Protein 4P2J (pdb70)

GO terms:
  GO:0030659 cytoplasmic vesicle membrane (C, EXP)
  GO:0031901 early endosome membrane (C, IDA)
  GO:0032266 phosphatidylinositol-3-phosphate binding (F, IDA)
  GO:0002062 chondrocyte differentiation (P, IMP)
  GO:1990502 dense core granule maturation (P, IMP)
  GO:0030073 insulin secretion (P, IMP)

InterPro domains:
  IPR001683 Phox homology [PF00787] (577-662)
  IPR001683 Phox homology [PS50195] (538-668)
  IPR001683 Phox homology [SM00312] (533-664)
  IPR003114 Phox-associated domain [PF02194] (97-267)
  IPR003114 Phox-associated domain [PS51207] (95-273)
  IPR003114 Phox-associated domain [SM00313] (95-273)
  IPR013937 Sorting nexin, C-terminal [PF08628] (843-950)
  IPR036871 PX domain superfamily [G3DSA:3.30.1520.10] (528-664)
  IPR036871 PX domain superfamily [SSF64268] (529-665)
  IPR037909 SNX19, PX domain [cd06893] (537-664)

Organism: Mus musculus (NCBI:txid10090)

Sequence (229 aa):
PVVIQNLRITGTITAREHSGTGFHPYTLYTVKYETVLNQQLAYHTVNRRYREFLNLQTRLEEKPDLRKFIKNVKGPKKMDSDRVEARKSLLESFLKQLCAIPEIGNSEEVQEFLALNPVVIQNLRITGTITAREHSGTGFHPYTLYTVKYETVLNQQLAYHTVNRRYREFLNLQTRLEEKPDLRKFIKNVKGPDRVEARKSLLESFLKQLCAIPEIGNSEEVQEFLALN

Structure (mmCIF, N/CA/C/O backbone):
data_4P2J
#
_entry.id   4P2J
#
_cell.length_a   64.172
_cell.length_b   32.987
_cell.length_c   82.509
_cell.angle_alpha   90.00
_cell.angle_beta   107.25
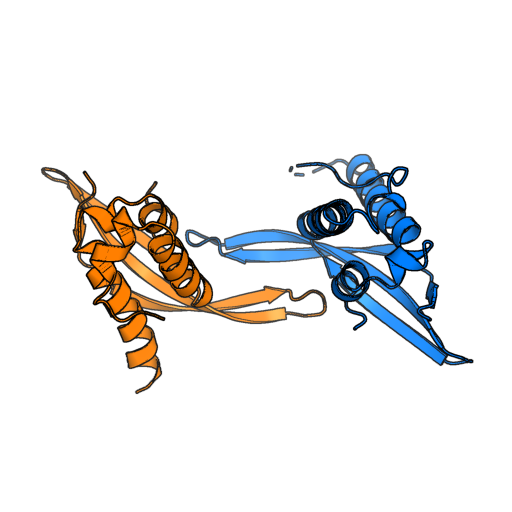_cell.angle_gamma   90.00
#
_symmetry.space_group_name_H-M   'P 1 21 1'
#
loop_
_entity.id
_entity.type
_entity.pdbx_description
1 polymer 'MKIAA0254 protein'
2 non-polymer 'SULFATE ION'
3 water water
#
loop_
_atom_site.group_PDB
_atom_site.id
_atom_site.type_symbol
_atom_site.label_atom_id
_atom_site.label_alt_id
_atom_site.label_comp_id
_atom_site.label_asym_id
_atom_site.label_entity_id
_atom_site.label_seq_id
_atom_site.pdbx_PDB_ins_code
_atom_site.Cartn_x
_atom_site.Cartn_y
_atom_site.Cartn_z
_atom_site.occupancy
_atom_site.B_iso_or_equiv
_atom_site.auth_seq_id
_atom_site.auth_comp_id
_atom_site.auth_asym_id
_atom_site.auth_atom_id
_atom_site.pdbx_PDB_model_num
ATOM 1 N N . PRO A 1 5 ? 73.379 19.296 37.336 1.00 76.73 532 PRO A N 1
ATOM 2 C CA . PRO A 1 5 ? 72.190 20.103 37.032 1.00 75.27 532 PRO A CA 1
ATOM 3 C C . PRO A 1 5 ? 70.886 19.382 37.394 1.00 71.74 532 PRO A C 1
ATOM 4 O O . PRO A 1 5 ? 70.516 19.368 38.573 1.00 75.31 532 PRO A O 1
ATOM 8 N N . VAL A 1 6 ? 70.214 18.783 36.410 1.00 67.99 533 VAL A N 1
ATOM 9 C CA . VAL A 1 6 ? 68.894 18.180 36.637 1.00 63.03 533 VAL A CA 1
ATOM 10 C C . VAL A 1 6 ? 68.951 16.982 37.587 1.00 60.89 533 VAL A C 1
ATOM 11 O O . VAL A 1 6 ? 69.698 16.022 37.371 1.00 62.86 533 VAL A O 1
ATOM 15 N N . VAL A 1 7 ? 68.173 17.065 38.665 1.00 57.35 534 VAL A N 1
ATOM 16 C CA . VAL A 1 7 ? 67.989 15.921 39.544 1.00 49.13 534 VAL A CA 1
ATOM 17 C C . VAL A 1 7 ? 66.567 15.392 39.410 1.00 44.77 534 VAL A C 1
ATOM 18 O O . VAL A 1 7 ? 65.613 15.981 39.914 1.00 40.93 534 VAL A O 1
ATOM 22 N N . ILE A 1 8 ? 66.439 14.268 38.717 1.00 47.46 535 ILE A N 1
ATOM 23 C CA . ILE A 1 8 ? 65.157 13.601 38.563 1.00 41.52 535 ILE A CA 1
ATOM 24 C C . ILE A 1 8 ? 65.037 12.429 39.536 1.00 42.41 535 ILE A C 1
ATOM 25 O O . ILE A 1 8 ? 65.949 11.602 39.646 1.00 41.96 535 ILE A O 1
ATOM 30 N N . GLN A 1 9 ? 63.907 12.342 40.229 1.00 35.32 536 GLN A N 1
ATOM 31 C CA . GLN A 1 9 ? 63.694 11.228 41.127 1.00 34.40 536 GLN A CA 1
ATOM 32 C C . GLN A 1 9 ? 62.276 10.704 41.047 1.00 33.04 536 GLN A C 1
ATOM 33 O O . GLN A 1 9 ? 61.358 11.428 40.641 1.00 34.83 536 GLN A O 1
ATOM 39 N N . ASN A 1 10 ? 62.121 9.441 41.431 1.00 27.61 537 ASN A N 1
ATOM 40 C CA . ASN A 1 10 ? 60.823 8.806 41.579 1.00 34.89 537 ASN A CA 1
ATOM 41 C C . ASN A 1 10 ? 60.019 8.791 40.280 1.00 33.11 537 ASN A C 1
ATOM 42 O O . ASN A 1 10 ? 58.818 9.096 40.260 1.00 27.95 537 ASN A O 1
ATOM 47 N N . LEU A 1 11 ? 60.689 8.422 39.195 1.00 27.82 538 LEU A N 1
ATOM 48 C CA . LEU A 1 11 ? 59.997 8.256 37.938 1.00 27.52 538 LEU A CA 1
ATOM 49 C C . LEU A 1 11 ? 59.257 6.934 37.930 1.00 27.72 538 LEU A C 1
ATOM 50 O O . LEU A 1 11 ? 59.823 5.897 38.267 1.00 27.04 538 LEU A O 1
ATOM 55 N N . ARG A 1 12 ? 57.989 6.959 37.551 1.00 26.71 539 ARG A N 1
ATOM 56 C CA . ARG A 1 12 ? 57.275 5.708 37.363 1.00 29.89 539 ARG A CA 1
ATOM 57 C C . ARG A 1 12 ? 56.048 5.942 36.500 1.00 31.52 539 ARG A C 1
ATOM 58 O O . ARG A 1 12 ? 55.606 7.081 36.335 1.00 30.23 539 ARG A O 1
ATOM 66 N N . ILE A 1 13 ? 55.527 4.865 35.922 1.00 30.90 540 ILE A N 1
ATOM 67 C CA . ILE A 1 13 ? 54.294 4.929 35.160 1.00 30.33 540 ILE A CA 1
ATOM 68 C C . ILE A 1 13 ? 53.130 4.593 36.081 1.00 29.78 540 ILE A C 1
ATOM 69 O O . ILE A 1 13 ? 53.106 3.543 36.714 1.00 29.09 540 ILE A O 1
ATOM 74 N N . THR A 1 14 ? 52.168 5.502 36.177 1.00 29.09 541 THR A N 1
ATOM 75 C CA . THR A 1 14 ? 51.069 5.309 37.110 1.00 28.32 541 THR A CA 1
ATOM 76 C C . THR A 1 14 ? 49.771 4.852 36.458 1.00 25.96 541 THR A C 1
ATOM 77 O O . THR A 1 14 ? 48.778 4.596 37.139 1.00 27.36 541 THR A O 1
ATOM 81 N N . GLY A 1 15 ? 49.760 4.747 35.141 1.00 26.58 542 GLY A N 1
ATOM 82 C CA . GLY A 1 15 ? 48.532 4.390 34.457 1.00 26.88 542 GLY A CA 1
ATOM 83 C C . GLY A 1 15 ? 48.559 4.733 32.989 1.00 27.16 542 GLY A C 1
ATOM 84 O O . GLY A 1 15 ? 49.631 4.945 32.414 1.00 27.69 542 GLY A O 1
ATOM 85 N N . THR A 1 16 ? 47.384 4.770 32.373 1.00 28.14 543 THR A N 1
ATOM 86 C CA . THR A 1 16 ? 47.275 5.099 30.950 1.00 31.68 543 THR A CA 1
ATOM 87 C C . THR A 1 16 ? 46.129 6.032 30.661 1.00 32.09 543 THR A C 1
ATOM 88 O O . THR A 1 16 ? 45.181 6.114 31.429 1.00 30.26 543 THR A O 1
ATOM 92 N N . ILE A 1 17 ? 46.217 6.720 29.529 1.00 33.94 544 ILE A N 1
ATOM 93 C CA . ILE A 1 17 ? 45.091 7.470 28.992 1.00 32.46 544 ILE A CA 1
ATOM 94 C C . ILE A 1 17 ? 44.824 6.990 27.562 1.00 38.67 544 ILE A C 1
ATOM 95 O O . ILE A 1 17 ? 45.763 6.739 26.791 1.00 37.20 544 ILE A O 1
ATOM 100 N N . THR A 1 18 ? 43.552 6.849 27.210 1.00 43.29 545 THR A N 1
ATOM 101 C CA . THR A 1 18 ? 43.174 6.435 25.870 1.00 40.36 545 THR A CA 1
ATOM 102 C C . THR A 1 18 ? 42.656 7.635 25.105 1.00 44.85 545 THR A C 1
ATOM 103 O O . THR A 1 18 ? 41.589 8.148 25.434 1.00 50.03 545 THR A O 1
ATOM 107 N N . ALA A 1 19 ? 43.422 8.086 24.105 1.00 40.16 546 ALA A N 1
ATOM 108 C CA . ALA A 1 19 ? 43.072 9.254 23.283 1.00 39.92 546 ALA A CA 1
ATOM 109 C C . ALA A 1 19 ? 42.695 8.871 21.858 1.00 47.16 546 ALA A C 1
ATOM 110 O O . ALA A 1 19 ? 42.892 7.726 21.425 1.00 41.54 546 ALA A O 1
ATOM 112 N N . ARG A 1 20 ? 42.180 9.838 21.110 1.00 51.00 547 ARG A N 1
ATOM 113 C CA . ARG A 1 20 ? 41.830 9.576 19.722 1.00 48.97 547 ARG A CA 1
ATOM 114 C C . ARG A 1 20 ? 42.558 10.518 18.783 1.00 44.93 547 ARG A C 1
ATOM 115 O O . ARG A 1 20 ? 42.646 11.712 19.031 1.00 50.53 547 ARG A O 1
ATOM 123 N N . GLU A 1 21 ? 43.118 9.955 17.721 1.00 39.47 548 GLU A N 1
ATOM 124 C CA . GLU A 1 21 ? 43.729 10.751 16.681 1.00 45.11 548 GLU A CA 1
ATOM 125 C C . GLU A 1 21 ? 43.038 10.507 15.335 1.00 48.77 548 GLU A C 1
ATOM 126 O O . GLU A 1 21 ? 42.491 9.427 15.109 1.00 46.02 548 GLU A O 1
ATOM 132 N N . HIS A 1 22 ? 43.063 11.514 14.456 1.00 49.18 549 HIS A N 1
ATOM 133 C CA . HIS A 1 22 ? 42.469 11.394 13.125 1.00 46.43 549 HIS A CA 1
ATOM 134 C C . HIS A 1 22 ? 43.520 11.158 12.041 1.00 50.56 549 HIS A C 1
ATOM 135 O O . HIS A 1 22 ? 44.487 11.919 11.930 1.00 49.36 549 HIS A O 1
ATOM 142 N N . SER A 1 23 ? 43.302 10.122 11.227 1.00 46.66 550 SER A N 1
ATOM 143 C CA . SER A 1 23 ? 44.255 9.705 10.203 1.00 45.76 550 SER A CA 1
ATOM 144 C C . SER A 1 23 ? 43.971 10.279 8.811 1.00 49.12 550 SER A C 1
ATOM 145 O O . SER A 1 23 ? 44.731 10.055 7.854 1.00 46.39 550 SER A O 1
ATOM 148 N N . GLY A 1 24 ? 42.866 10.990 8.669 1.00 40.43 551 GLY A N 1
ATOM 149 C CA . GLY A 1 24 ? 42.507 11.483 7.351 1.00 44.76 551 GLY A CA 1
ATOM 150 C C . GLY A 1 24 ? 41.228 10.820 6.906 1.00 40.20 551 GLY A C 1
ATOM 151 O O . GLY A 1 24 ? 40.266 11.485 6.566 1.00 38.52 551 GLY A O 1
ATOM 152 N N . THR A 1 25 ? 41.214 9.497 6.961 1.00 44.31 552 THR A N 1
ATOM 153 C CA . THR A 1 25 ? 40.020 8.733 6.663 1.00 48.81 552 THR A CA 1
ATOM 154 C C . THR A 1 25 ? 39.174 8.450 7.900 1.00 48.15 552 THR A C 1
ATOM 155 O O . THR A 1 25 ? 38.046 7.990 7.772 1.00 52.15 552 THR A O 1
ATOM 159 N N . GLY A 1 26 ? 39.705 8.716 9.094 1.00 51.32 553 GLY A N 1
ATOM 160 C CA . GLY A 1 26 ? 38.971 8.422 10.316 1.00 47.66 553 GLY A CA 1
ATOM 161 C C . GLY A 1 26 ? 39.689 8.677 11.631 1.00 52.88 553 GLY A C 1
ATOM 162 O O . GLY A 1 26 ? 40.836 9.116 11.655 1.00 50.94 553 GLY A O 1
ATOM 163 N N . PHE A 1 27 ? 38.994 8.405 12.735 1.00 49.93 554 PHE A N 1
ATOM 164 C CA . PHE A 1 27 ? 39.527 8.626 14.071 1.00 51.35 554 PHE A CA 1
ATOM 165 C C . PHE A 1 27 ? 39.940 7.303 14.685 1.00 50.86 554 PHE A C 1
ATOM 166 O O . PHE A 1 27 ? 39.222 6.311 14.558 1.00 48.11 554 PHE A O 1
ATOM 174 N N . HIS A 1 28 ? 41.087 7.306 15.363 1.00 45.78 555 HIS A N 1
ATOM 175 C CA . HIS A 1 28 ? 41.655 6.102 15.965 1.00 47.54 555 HIS A CA 1
ATOM 176 C C . HIS A 1 28 ? 41.997 6.313 17.445 1.00 42.57 555 HIS A C 1
ATOM 177 O O . HIS A 1 28 ? 42.622 7.310 17.806 1.00 35.69 555 HIS A O 1
ATOM 184 N N . PRO A 1 29 ? 41.593 5.375 18.308 1.00 43.21 556 PRO A N 1
ATOM 185 C CA . PRO A 1 29 ? 42.051 5.440 19.701 1.00 42.98 556 PRO A CA 1
ATOM 186 C C . PRO A 1 29 ? 43.533 5.088 19.798 1.00 39.45 556 PRO A C 1
ATOM 187 O O . PRO A 1 29 ? 44.040 4.384 18.927 1.00 39.62 556 PRO A O 1
ATOM 191 N N . TYR A 1 30 ? 44.227 5.582 20.817 1.00 36.30 557 TYR A N 1
ATOM 192 C CA . TYR A 1 30 ? 45.583 5.109 21.099 1.00 34.98 557 TYR A CA 1
ATOM 193 C C . TYR A 1 30 ? 45.900 5.356 22.562 1.00 32.91 557 TYR A C 1
ATOM 194 O O . TYR A 1 30 ? 45.178 6.060 23.255 1.00 31.21 557 TYR A O 1
ATOM 203 N N . THR A 1 31 ? 46.991 4.766 23.020 1.00 31.15 558 THR A N 1
ATOM 204 C CA . THR A 1 31 ? 47.273 4.684 24.436 1.00 31.99 558 THR A CA 1
ATOM 205 C C . THR A 1 31 ? 48.414 5.607 24.814 1.00 28.63 558 THR A C 1
ATOM 206 O O . THR A 1 31 ? 49.468 5.587 24.198 1.00 27.42 558 THR A O 1
ATOM 210 N N . LEU A 1 32 ? 48.196 6.411 25.844 1.00 30.81 559 LEU A N 1
ATOM 211 C CA . LEU A 1 32 ? 49.253 7.246 26.387 1.00 30.67 559 LEU A CA 1
ATOM 212 C C . LEU A 1 32 ? 49.654 6.660 27.739 1.00 29.89 559 LEU A C 1
ATOM 213 O O . LEU A 1 32 ? 48.786 6.273 28.527 1.00 26.25 559 LEU A O 1
ATOM 218 N N . TYR A 1 33 ? 50.954 6.578 28.006 1.00 25.24 560 TYR A N 1
ATOM 219 C CA . TYR A 1 33 ? 51.411 6.165 29.317 1.00 29.91 560 TYR A CA 1
ATOM 220 C C . TYR A 1 33 ? 51.640 7.397 30.158 1.00 27.00 560 TYR A C 1
ATOM 221 O O . TYR A 1 33 ? 52.273 8.351 29.701 1.00 23.01 560 TYR A O 1
ATOM 230 N N . THR A 1 34 ? 51.091 7.374 31.373 1.00 26.43 561 THR A N 1
ATOM 231 C CA . THR A 1 34 ? 51.210 8.479 32.312 1.00 26.44 561 THR A CA 1
ATOM 232 C C . THR A 1 34 ? 52.466 8.306 33.145 1.00 26.70 561 THR A C 1
ATOM 233 O O . THR A 1 34 ? 52.563 7.400 33.962 1.00 26.05 561 THR A O 1
ATOM 237 N N . VAL A 1 35 ? 53.445 9.164 32.896 1.00 27.12 562 VAL A N 1
ATOM 238 C CA . VAL A 1 35 ? 54.704 9.138 33.616 1.00 26.72 562 VAL A CA 1
ATOM 239 C C . VAL A 1 35 ? 54.718 10.259 34.651 1.00 28.07 562 VAL A C 1
ATOM 240 O O . VAL A 1 35 ? 54.463 11.420 34.309 1.00 23.02 562 VAL A O 1
ATOM 244 N N . LYS A 1 36 ? 55.026 9.916 35.900 1.00 23.55 563 LYS A N 1
ATOM 245 C CA . LYS A 1 36 ? 55.143 10.920 36.967 1.00 26.87 563 LYS A CA 1
ATOM 246 C C . LYS A 1 36 ? 56.542 10.903 37.595 1.00 27.45 563 LYS A C 1
ATOM 247 O O . LYS A 1 36 ? 57.201 9.863 37.626 1.00 23.92 563 LYS A O 1
ATOM 253 N N . TYR A 1 37 ? 57.013 12.058 38.057 1.00 24.38 564 TYR A N 1
ATOM 254 C CA . TYR A 1 37 ? 58.388 12.156 38.536 1.00 26.80 564 TYR A CA 1
ATOM 255 C C . TYR A 1 37 ? 58.584 13.486 39.245 1.00 26.47 564 TYR A C 1
ATOM 256 O O . TYR A 1 37 ? 57.743 14.368 39.126 1.00 24.81 564 TYR A O 1
ATOM 265 N N . GLU A 1 38 ? 59.676 13.621 39.996 1.00 29.03 565 GLU A N 1
ATOM 266 C CA . GLU A 1 38 ? 59.956 14.868 40.703 1.00 32.79 565 GLU A CA 1
ATOM 267 C C . GLU A 1 38 ? 61.324 15.425 40.347 1.00 31.31 565 GLU A C 1
ATOM 268 O O . GLU A 1 38 ? 62.260 14.669 40.105 1.00 33.93 565 GLU A O 1
ATOM 274 N N . THR A 1 39 ? 61.445 16.747 40.353 1.00 29.02 566 THR A N 1
ATOM 275 C CA . THR A 1 39 ? 62.758 17.379 40.288 1.00 35.60 566 THR A CA 1
ATOM 276 C C . THR A 1 39 ? 63.096 18.084 41.611 1.00 40.88 566 THR A C 1
ATOM 277 O O . THR A 1 39 ? 62.244 18.725 42.233 1.00 36.93 566 THR A O 1
ATOM 281 N N . VAL A 1 40 ? 64.354 17.943 42.021 1.00 46.17 567 VAL A N 1
ATOM 282 C CA . VAL A 1 40 ? 64.871 18.515 43.258 1.00 50.31 567 VAL A CA 1
ATOM 283 C C . VAL A 1 40 ? 65.660 19.802 43.009 1.00 53.47 567 VAL A C 1
ATOM 284 O O . VAL A 1 40 ? 66.573 19.825 42.179 1.00 54.34 567 VAL A O 1
ATOM 288 N N . LEU A 1 41 ? 65.303 20.867 43.726 1.00 58.99 568 LEU A N 1
ATOM 289 C CA . LEU A 1 41 ? 66.118 22.091 43.771 1.00 62.22 568 LEU A CA 1
ATOM 290 C C . LEU A 1 41 ? 66.694 22.351 45.181 1.00 68.51 568 LEU A C 1
ATOM 291 O O . LEU A 1 41 ? 66.083 21.982 46.191 1.00 68.91 568 LEU A O 1
ATOM 296 N N . ASN A 1 42 ? 67.873 22.969 45.258 1.00 78.13 569 ASN A N 1
ATOM 297 C CA . ASN A 1 42 ? 68.462 23.340 46.557 1.00 75.73 569 ASN A CA 1
ATOM 298 C C . ASN A 1 42 ? 69.163 24.702 46.521 1.00 77.42 569 ASN A C 1
ATOM 299 O O . ASN A 1 42 ? 70.197 24.871 45.866 1.00 77.81 569 ASN A O 1
ATOM 304 N N . GLN A 1 50 ? 64.722 23.860 50.006 1.00 54.16 577 GLN A N 1
ATOM 305 C CA . GLN A 1 50 ? 64.746 22.455 49.605 1.00 59.95 577 GLN A CA 1
ATOM 306 C C . GLN A 1 50 ? 63.552 22.128 48.705 1.00 56.30 577 GLN A C 1
ATOM 307 O O . GLN A 1 50 ? 62.804 21.172 48.940 1.00 55.12 577 GLN A O 1
ATOM 313 N N . GLN A 1 51 ? 63.406 22.919 47.653 1.00 49.09 578 GLN A N 1
ATOM 314 C CA . GLN A 1 51 ? 62.251 22.829 46.762 1.00 51.74 578 GLN A CA 1
ATOM 315 C C . GLN A 1 51 ? 62.098 21.477 46.041 1.00 52.42 578 GLN A C 1
ATOM 316 O O . GLN A 1 51 ? 63.047 20.693 45.915 1.00 53.12 578 GLN A O 1
ATOM 322 N N . LEU A 1 52 ? 60.877 21.220 45.584 1.00 43.75 579 LEU A N 1
ATOM 323 C CA . LEU A 1 52 ? 60.542 19.980 44.906 1.00 43.00 579 LEU A CA 1
ATOM 324 C C . LEU A 1 52 ? 59.381 20.263 43.961 1.00 37.38 579 LEU A C 1
ATOM 325 O O . LEU A 1 52 ? 58.376 20.840 44.371 1.00 33.87 579 LEU A O 1
ATOM 330 N N . ALA A 1 53 ? 59.536 19.877 42.698 1.00 32.42 580 ALA A N 1
ATOM 331 C CA . ALA A 1 53 ? 58.522 20.099 41.683 1.00 29.11 580 ALA A CA 1
ATOM 332 C C . ALA A 1 53 ? 57.926 18.764 41.278 1.00 26.40 580 ALA A C 1
ATOM 333 O O . ALA A 1 53 ? 58.661 17.798 41.110 1.00 27.49 580 ALA A O 1
ATOM 335 N N . TYR A 1 54 ? 56.599 18.717 41.149 1.00 26.91 581 TYR A N 1
ATOM 336 C CA . TYR A 1 54 ? 55.872 17.538 40.671 1.00 25.80 581 TYR A CA 1
ATOM 337 C C . TYR A 1 54 ? 55.598 17.638 39.174 1.00 29.07 581 TYR A C 1
ATOM 338 O O . TYR A 1 54 ? 55.044 18.641 38.685 1.00 26.79 581 TYR A O 1
ATOM 347 N N . HIS A 1 55 ? 55.952 16.589 38.448 1.00 27.10 582 HIS A N 1
ATOM 348 C CA . HIS A 1 55 ? 55.730 16.571 37.019 1.00 27.57 582 HIS A CA 1
ATOM 349 C C . HIS A 1 55 ? 54.949 15.358 36.566 1.00 26.67 582 HIS A C 1
ATOM 350 O O . HIS A 1 55 ? 55.115 14.269 37.096 1.00 27.98 582 HIS A O 1
ATOM 357 N N . THR A 1 56 ? 54.111 15.576 35.563 1.00 28.86 583 THR A N 1
ATOM 358 C CA . THR A 1 56 ? 53.341 14.540 34.915 1.00 26.22 583 THR A CA 1
ATOM 359 C C . THR A 1 56 ? 53.454 14.718 33.412 1.00 32.32 583 THR A C 1
ATOM 360 O O . THR A 1 56 ? 53.392 15.841 32.923 1.00 30.12 583 THR A O 1
ATOM 364 N N . VAL A 1 57 ? 53.606 13.616 32.679 1.00 27.74 584 VAL A N 1
ATOM 365 C CA . VAL A 1 57 ? 53.667 13.699 31.235 1.00 25.39 584 VAL A CA 1
ATOM 366 C C . VAL A 1 57 ? 53.083 12.433 30.607 1.00 30.34 584 VAL A C 1
ATOM 367 O O . VAL A 1 57 ? 53.305 11.325 31.088 1.00 29.06 584 VAL A O 1
ATOM 371 N N . ASN A 1 58 ? 52.283 12.612 29.565 1.00 28.67 585 ASN A N 1
ATOM 372 C CA . ASN A 1 58 ? 51.683 11.499 28.870 1.00 25.53 585 ASN A CA 1
ATOM 373 C C . ASN A 1 58 ? 52.363 11.289 27.523 1.00 30.35 585 ASN A C 1
ATOM 374 O O . ASN A 1 58 ? 52.464 12.235 26.745 1.00 28.59 585 ASN A O 1
ATOM 379 N N . ARG A 1 59 ? 52.864 10.073 27.280 1.00 26.35 586 ARG A N 1
ATOM 380 C CA . ARG A 1 59 ? 53.580 9.719 26.042 1.00 26.67 586 ARG A CA 1
ATOM 381 C C . ARG A 1 59 ? 53.108 8.376 25.447 1.00 28.16 586 ARG A C 1
ATOM 382 O O . ARG A 1 59 ? 52.954 7.401 26.185 1.00 27.39 586 ARG A O 1
ATOM 390 N N . ARG A 1 60 ? 52.907 8.289 24.131 1.00 27.52 587 ARG A N 1
ATOM 391 C CA . ARG A 1 60 ? 52.557 6.989 23.554 1.00 29.74 587 ARG A CA 1
ATOM 392 C C . ARG A 1 60 ? 53.790 6.103 23.496 1.00 28.86 587 ARG A C 1
ATOM 393 O O . ARG A 1 60 ? 54.909 6.572 23.660 1.00 29.68 587 ARG A O 1
ATOM 401 N N . TYR A 1 61 ? 53.577 4.829 23.204 1.00 31.40 588 TYR A N 1
ATOM 402 C CA . TYR A 1 61 ? 54.679 3.891 22.987 1.00 38.18 588 TYR A CA 1
ATOM 403 C C . TYR A 1 61 ? 55.613 4.354 21.864 1.00 34.86 588 TYR A C 1
ATOM 404 O O . TYR A 1 61 ? 56.831 4.201 21.950 1.00 40.19 588 TYR A O 1
ATOM 413 N N . ARG A 1 62 ? 55.040 4.918 20.819 1.00 31.79 589 ARG A N 1
ATOM 414 C CA . ARG A 1 62 ? 55.822 5.366 19.670 1.00 38.71 589 ARG A CA 1
ATOM 415 C C . ARG A 1 62 ? 56.823 6.459 20.058 1.00 36.03 589 ARG A C 1
ATOM 416 O O . ARG A 1 62 ? 57.946 6.487 19.548 1.00 34.76 589 ARG A O 1
ATOM 424 N N . GLU A 1 63 ? 56.435 7.329 20.988 1.00 35.45 590 GLU A N 1
ATOM 425 C CA . GLU A 1 63 ? 57.319 8.400 21.470 1.00 35.76 590 GLU A CA 1
ATOM 426 C C . GLU A 1 63 ? 58.507 7.867 22.303 1.00 34.37 590 GLU A C 1
ATOM 427 O O . GLU A 1 63 ? 59.600 8.461 22.298 1.00 31.47 590 GLU A O 1
ATOM 433 N N . PHE A 1 64 ? 58.307 6.759 23.013 1.00 30.78 591 PHE A N 1
ATOM 434 C CA . PHE A 1 64 ? 59.428 6.117 23.703 1.00 33.34 591 PHE A CA 1
ATOM 435 C C . PHE A 1 64 ? 60.431 5.583 22.689 1.00 34.01 591 PHE A C 1
ATOM 436 O O . PHE A 1 64 ? 61.645 5.691 22.866 1.00 33.81 591 PHE A O 1
ATOM 444 N N . LEU A 1 65 ? 59.904 4.977 21.636 1.00 36.30 592 LEU A N 1
ATOM 445 C CA . LEU A 1 65 ? 60.726 4.441 20.560 1.00 40.49 592 LEU A CA 1
ATOM 446 C C . LEU A 1 65 ? 61.554 5.534 19.891 1.00 39.83 592 LEU A C 1
ATOM 447 O O . LEU A 1 65 ? 62.779 5.419 19.790 1.00 41.77 592 LEU A O 1
ATOM 452 N N . ASN A 1 66 ? 60.881 6.596 19.454 1.00 37.42 593 ASN A N 1
ATOM 453 C CA . ASN A 1 66 ? 61.543 7.750 18.854 1.00 37.46 593 ASN A CA 1
ATOM 454 C C . ASN A 1 66 ? 62.627 8.335 19.732 1.00 38.62 593 ASN A C 1
ATOM 455 O O . ASN A 1 66 ? 63.686 8.735 19.240 1.00 43.89 593 ASN A O 1
ATOM 460 N N . LEU A 1 67 ? 62.366 8.391 21.034 1.00 37.89 594 LEU A N 1
ATOM 461 C CA . LEU A 1 67 ? 63.354 8.921 21.968 1.00 39.56 594 LEU A CA 1
ATOM 462 C C . LEU A 1 67 ? 64.651 8.106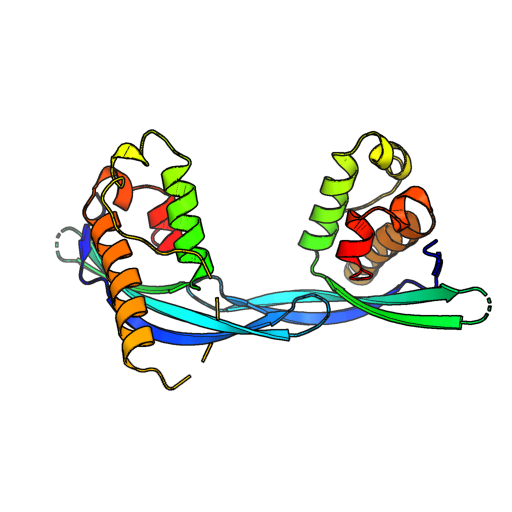 21.896 1.00 39.53 594 LEU A C 1
ATOM 463 O O . LEU A 1 67 ? 65.754 8.658 21.845 1.00 44.42 594 LEU A O 1
ATOM 468 N N . GLN A 1 68 ? 64.509 6.790 21.878 1.00 38.06 595 GLN A N 1
ATOM 469 C CA . GLN A 1 68 ? 65.661 5.907 21.804 1.00 42.47 595 GLN A CA 1
ATOM 470 C C . GLN A 1 68 ? 66.376 6.086 20.475 1.00 45.82 595 GLN A C 1
ATOM 471 O O . GLN A 1 68 ? 67.605 6.155 20.419 1.00 43.76 595 GLN A O 1
ATOM 477 N N . THR A 1 69 ? 65.592 6.176 19.405 1.00 42.42 596 THR A N 1
ATOM 478 C CA . THR A 1 69 ? 66.148 6.357 18.079 1.00 45.53 596 THR A CA 1
ATOM 479 C C . THR A 1 69 ? 66.910 7.667 17.994 1.00 50.45 596 THR A C 1
ATOM 480 O O . THR A 1 69 ? 68.038 7.694 17.496 1.00 52.69 596 THR A O 1
ATOM 484 N N . ARG A 1 70 ? 66.311 8.745 18.498 1.00 49.98 597 ARG A N 1
ATOM 485 C CA . ARG A 1 70 ? 66.970 10.056 18.473 1.00 49.82 597 ARG A CA 1
ATOM 486 C C . ARG A 1 70 ? 68.275 10.046 19.252 1.00 52.26 597 ARG A C 1
ATOM 487 O O . ARG A 1 70 ? 69.234 10.700 18.854 1.00 58.82 597 ARG A O 1
ATOM 495 N N . LEU A 1 71 ? 68.315 9.305 20.355 1.00 47.60 598 LEU A N 1
ATOM 496 C CA . LEU A 1 71 ? 69.555 9.177 21.133 1.00 53.00 598 LEU A CA 1
ATOM 497 C C . LEU A 1 71 ? 70.593 8.355 20.376 1.00 56.17 598 LEU A C 1
ATOM 498 O O . LEU A 1 71 ? 71.740 8.771 20.224 1.00 55.05 598 LEU A O 1
ATOM 503 N N . GLU A 1 72 ? 70.172 7.184 19.905 1.00 54.98 599 GLU A N 1
ATOM 504 C CA . GLU A 1 72 ? 71.022 6.308 19.113 1.00 55.52 599 GLU A CA 1
ATOM 505 C C . GLU A 1 72 ? 71.569 7.012 17.867 1.00 59.36 599 GLU A C 1
ATOM 506 O O . GLU A 1 72 ? 72.667 6.708 17.420 1.00 61.48 599 GLU A O 1
ATOM 512 N N . GLU A 1 73 ? 70.803 7.953 17.317 1.00 61.49 600 GLU A N 1
ATOM 513 C CA . GLU A 1 73 ? 71.228 8.718 16.139 1.00 56.62 600 GLU A CA 1
ATOM 514 C C . GLU A 1 73 ? 72.405 9.636 16.431 1.00 59.46 600 GLU A C 1
ATOM 515 O O . GLU A 1 73 ? 72.972 10.225 15.520 1.00 69.11 600 GLU A O 1
ATOM 521 N N . LYS A 1 74 ? 72.763 9.770 17.701 1.00 61.04 601 LYS A N 1
ATOM 522 C CA . LYS A 1 74 ? 73.852 10.655 18.089 1.00 61.82 601 LYS A CA 1
ATOM 523 C C . LYS A 1 74 ? 74.988 9.910 18.794 1.00 67.16 601 LYS A C 1
ATOM 524 O O . LYS A 1 74 ? 74.819 9.430 19.921 1.00 68.47 601 LYS A O 1
ATOM 530 N N . PRO A 1 75 ? 76.158 9.835 18.135 1.00 70.57 602 PRO A N 1
ATOM 531 C CA . PRO A 1 75 ? 77.352 9.104 18.594 1.00 68.58 602 PRO A CA 1
ATOM 532 C C . PRO A 1 75 ? 77.778 9.496 20.005 1.00 69.83 602 PRO A C 1
ATOM 533 O O . PRO A 1 75 ? 78.059 8.638 20.852 1.00 71.49 602 PRO A O 1
ATOM 537 N N . ASP A 1 76 ? 77.803 10.801 20.253 1.00 69.71 603 ASP A N 1
ATOM 538 C CA . ASP A 1 76 ? 78.163 11.349 21.555 1.00 69.03 603 ASP A CA 1
ATOM 539 C C . ASP A 1 76 ? 77.168 10.984 22.663 1.00 72.32 603 ASP A C 1
ATOM 540 O O . ASP A 1 76 ? 77.282 11.479 23.780 1.00 75.75 603 ASP A O 1
ATOM 545 N N . LEU A 1 77 ? 76.191 10.134 22.347 1.00 72.23 604 LEU A N 1
ATOM 546 C CA . LEU A 1 77 ? 75.106 9.795 23.267 1.00 66.82 604 LEU A CA 1
ATOM 547 C C . LEU A 1 77 ? 74.800 8.315 23.182 1.00 62.72 604 LEU A C 1
ATOM 548 O O . LEU A 1 77 ? 74.602 7.659 24.198 1.00 63.94 604 LEU A O 1
ATOM 553 N N . ARG A 1 78 ? 74.752 7.806 21.952 1.00 66.57 605 ARG A N 1
ATOM 554 C CA . ARG A 1 78 ? 74.564 6.384 21.676 1.00 64.03 605 ARG A CA 1
ATOM 555 C C . ARG A 1 78 ? 75.509 5.519 22.518 1.00 64.52 605 ARG A C 1
ATOM 556 O O . ARG A 1 78 ? 75.139 4.434 22.971 1.00 64.06 605 ARG A O 1
ATOM 564 N N . LYS A 1 79 ? 76.719 6.026 22.740 1.00 63.99 606 LYS A N 1
ATOM 565 C CA . LYS A 1 79 ? 77.747 5.314 23.493 1.00 69.64 606 LYS A CA 1
ATOM 566 C C . LYS A 1 79 ? 77.369 5.061 24.955 1.00 68.72 606 LYS A C 1
ATOM 567 O O . LYS A 1 79 ? 77.817 4.083 25.555 1.00 69.29 606 LYS A O 1
ATOM 573 N N . PHE A 1 80 ? 76.542 5.936 25.519 1.00 66.19 607 PHE A N 1
ATOM 574 C CA . PHE A 1 80 ? 76.148 5.826 26.926 1.00 64.54 607 PHE A CA 1
ATOM 575 C C . PHE A 1 80 ? 75.065 4.781 27.178 1.00 63.52 607 PHE A C 1
ATOM 576 O O . PHE A 1 80 ? 74.935 4.259 28.287 1.00 64.87 607 PHE A O 1
ATOM 584 N N . ILE A 1 81 ? 74.275 4.491 26.153 1.00 63.33 608 ILE A N 1
ATOM 585 C CA . ILE A 1 81 ? 73.069 3.701 26.348 1.00 63.64 608 ILE A CA 1
ATOM 586 C C . ILE A 1 81 ? 73.127 2.372 25.601 1.00 66.20 608 ILE A C 1
ATOM 587 O O . ILE A 1 81 ? 72.093 1.744 25.344 1.00 60.97 608 ILE A O 1
ATOM 592 N N . LYS A 1 82 ? 74.343 1.949 25.263 1.00 67.34 609 LYS A N 1
ATOM 593 C CA . LYS A 1 82 ? 74.553 0.699 24.542 1.00 65.57 609 LYS A CA 1
ATOM 594 C C . LYS A 1 82 ? 73.969 -0.486 25.303 1.00 66.40 609 LYS A C 1
ATOM 595 O O . LYS A 1 82 ? 73.445 -1.417 24.697 1.00 69.55 609 LYS A O 1
ATOM 601 N N . ASN A 1 83 ? 74.030 -0.428 26.632 1.00 65.22 610 ASN A N 1
ATOM 602 C CA . ASN A 1 83 ? 73.593 -1.537 27.480 1.00 65.45 610 ASN A CA 1
ATOM 603 C C . ASN A 1 83 ? 72.235 -1.315 28.145 1.00 67.22 610 ASN A C 1
ATOM 604 O O . ASN A 1 83 ? 71.860 -2.043 29.069 1.00 65.04 610 ASN A O 1
ATOM 609 N N . VAL A 1 84 ? 71.507 -0.304 27.688 1.00 65.25 611 VAL A N 1
ATOM 610 C CA . VAL A 1 84 ? 70.184 -0.012 28.228 1.00 62.54 611 VAL A CA 1
ATOM 611 C C . VAL A 1 84 ? 69.135 -0.760 27.418 1.00 56.08 611 VAL A C 1
ATOM 612 O O . VAL A 1 84 ? 69.138 -0.706 26.192 1.00 58.40 611 VAL A O 1
ATOM 616 N N . LYS A 1 85 ? 68.246 -1.466 28.105 1.00 55.37 612 LYS A N 1
ATOM 617 C CA . LYS A 1 85 ? 67.232 -2.271 27.433 1.00 53.76 612 LYS A CA 1
ATOM 618 C C . LYS A 1 85 ? 65.982 -1.451 27.189 1.00 54.69 612 LYS A C 1
ATOM 619 O O . LYS A 1 85 ? 65.320 -1.029 28.135 1.00 55.63 612 LYS A O 1
ATOM 625 N N . GLY A 1 86 ? 65.653 -1.234 25.922 1.00 52.82 613 GLY A N 1
ATOM 626 C CA . GLY A 1 86 ? 64.565 -0.341 25.565 1.00 47.90 613 GLY A CA 1
ATOM 627 C C . GLY A 1 86 ? 63.491 -0.982 24.715 1.00 47.75 613 GLY A C 1
ATOM 628 O O . GLY A 1 86 ? 63.528 -2.183 24.440 1.00 49.72 613 GLY A O 1
ATOM 629 N N . PRO A 1 87 ? 62.515 -0.175 24.291 1.00 44.59 614 PRO A N 1
ATOM 630 C CA . PRO A 1 87 ? 61.383 -0.649 23.489 1.00 51.19 614 PRO A CA 1
ATOM 631 C C . PRO A 1 87 ? 61.754 -1.142 22.082 1.00 54.78 614 PRO A C 1
ATOM 632 O O . PRO A 1 87 ? 62.728 -0.674 21.485 1.00 55.57 614 PRO A O 1
ATOM 636 N N . LYS A 1 88 ? 60.984 -2.108 21.577 1.00 60.87 615 LYS A N 1
ATOM 637 C CA . LYS A 1 88 ? 61.110 -2.594 20.194 1.00 62.64 615 LYS A CA 1
ATOM 638 C C . LYS A 1 88 ? 59.727 -2.847 19.550 1.00 66.66 615 LYS A C 1
ATOM 639 O O . LYS A 1 88 ? 58.789 -3.260 20.239 1.00 65.06 615 LYS A O 1
ATOM 645 N N . LYS A 1 89 ? 59.637 -2.633 18.234 1.00 67.58 616 LYS A N 1
ATOM 646 C CA . LYS A 1 89 ? 58.380 -2.662 17.457 1.00 70.14 616 LYS A CA 1
ATOM 647 C C . LYS A 1 89 ? 57.233 -3.470 18.083 1.00 68.79 616 LYS A C 1
ATOM 648 O O . LYS A 1 89 ? 56.855 -4.540 17.602 1.00 70.22 616 LYS A O 1
ATOM 654 N N . MET A 1 99 ? 42.286 -10.993 27.908 1.00 62.24 626 MET A N 1
ATOM 655 C CA . MET A 1 99 ? 43.288 -9.995 28.295 1.00 57.57 626 MET A CA 1
ATOM 656 C C . MET A 1 99 ? 44.631 -10.643 28.649 1.00 51.48 626 MET A C 1
ATOM 657 O O . MET A 1 99 ? 44.769 -11.868 28.620 1.00 49.80 626 MET A O 1
ATOM 662 N N . ASP A 1 100 ? 45.616 -9.814 28.995 1.00 53.67 627 ASP A N 1
ATOM 663 C CA . ASP A 1 100 ? 46.967 -10.299 29.265 1.00 46.53 627 ASP A CA 1
ATOM 664 C C . ASP A 1 100 ? 47.694 -9.447 30.308 1.00 48.20 627 ASP A C 1
ATOM 665 O O . ASP A 1 100 ? 48.564 -8.642 29.954 1.00 44.79 627 ASP A O 1
ATOM 670 N N . SER A 1 101 ? 47.366 -9.642 31.586 1.00 48.08 628 SER A N 1
ATOM 671 C CA . SER A 1 101 ? 47.873 -8.763 32.639 1.00 42.74 628 SER A CA 1
ATOM 672 C C . SER A 1 101 ? 49.397 -8.714 32.689 1.00 45.91 628 SER A C 1
ATOM 673 O O . SER A 1 101 ? 49.973 -7.651 32.935 1.00 42.16 628 SER A O 1
ATOM 676 N N . ASP A 1 102 ? 50.038 -9.860 32.444 1.00 44.62 629 ASP A N 1
ATOM 677 C CA . ASP A 1 102 ? 51.497 -9.972 32.513 1.00 42.86 629 ASP A CA 1
ATOM 678 C C . ASP A 1 102 ? 52.243 -9.203 31.409 1.00 42.42 629 ASP A C 1
ATOM 679 O O . ASP A 1 102 ? 53.296 -8.641 31.693 1.00 40.41 629 ASP A O 1
ATOM 684 N N . ARG A 1 103 ? 51.728 -9.200 30.169 1.00 43.13 630 ARG A N 1
ATOM 685 C CA . ARG A 1 103 ? 52.303 -8.374 29.083 1.00 48.56 630 ARG A CA 1
ATOM 686 C C . ARG A 1 103 ? 52.316 -6.883 29.435 1.00 40.19 630 ARG A C 1
ATOM 687 O O . ARG A 1 103 ? 53.332 -6.199 29.267 1.00 36.78 630 ARG A O 1
ATOM 695 N N . VAL A 1 104 ? 51.159 -6.396 29.883 1.00 40.07 631 VAL A N 1
ATOM 696 C CA . VAL A 1 104 ? 50.966 -5.001 30.269 1.00 39.74 631 VAL A CA 1
ATOM 697 C C . VAL A 1 104 ? 51.992 -4.582 31.304 1.00 38.78 631 VAL A C 1
ATOM 698 O O . VAL A 1 104 ? 52.634 -3.542 31.167 1.00 39.60 631 VAL A O 1
ATOM 702 N N . GLU A 1 105 ? 52.140 -5.426 32.331 1.00 43.50 632 GLU A N 1
ATOM 703 C CA . GLU A 1 105 ? 53.066 -5.223 33.443 1.00 35.90 632 GLU A CA 1
ATOM 704 C C . GLU A 1 105 ? 54.522 -5.227 32.979 1.00 41.64 632 GLU A C 1
ATOM 705 O O . GLU A 1 105 ? 55.329 -4.392 33.415 1.00 38.04 632 GLU A O 1
ATOM 711 N N . ALA A 1 106 ? 54.843 -6.180 32.100 1.00 38.55 633 ALA A N 1
ATOM 712 C CA . ALA A 1 106 ? 56.178 -6.334 31.524 1.00 38.78 633 ALA A CA 1
ATOM 713 C C . ALA A 1 106 ? 56.557 -5.096 30.713 1.00 37.28 633 ALA A C 1
ATOM 714 O O . ALA A 1 106 ? 57.660 -4.571 30.821 1.00 39.10 633 ALA A O 1
ATOM 716 N N . ARG A 1 107 ? 55.623 -4.641 29.899 1.00 33.63 634 ARG A N 1
ATOM 717 C CA . ARG A 1 107 ? 55.839 -3.479 29.053 1.00 43.56 634 ARG A CA 1
ATOM 718 C C . ARG A 1 107 ? 55.948 -2.177 29.878 1.00 44.50 634 ARG A C 1
ATOM 719 O O . ARG A 1 107 ? 56.784 -1.313 29.597 1.00 40.24 634 ARG A O 1
ATOM 727 N N . LYS A 1 108 ? 55.107 -2.060 30.904 1.00 39.52 635 LYS A N 1
ATOM 728 C CA . LYS A 1 108 ? 55.133 -0.906 31.786 1.00 39.10 635 LYS A CA 1
ATOM 729 C C . LYS A 1 108 ? 56.478 -0.847 32.472 1.00 41.24 635 LYS A C 1
ATOM 730 O O . LYS A 1 108 ? 57.151 0.191 32.460 1.00 40.58 635 LYS A O 1
ATOM 736 N N . SER A 1 109 ? 56.879 -1.980 33.044 1.00 38.64 636 SER A N 1
ATOM 737 C CA . SER A 1 109 ? 58.162 -2.089 33.731 1.00 37.31 636 SER A CA 1
ATOM 738 C C . SER A 1 109 ? 59.335 -1.826 32.791 1.00 36.16 636 SER A C 1
ATOM 739 O O . SER A 1 109 ? 60.296 -1.140 33.150 1.00 39.36 636 SER A O 1
ATOM 742 N N . LEU A 1 110 ? 59.259 -2.381 31.588 1.00 38.22 637 LEU A N 1
ATOM 743 C CA . LEU A 1 110 ? 60.280 -2.150 30.579 1.00 37.99 637 LEU A CA 1
ATOM 744 C C . LEU A 1 110 ? 60.405 -0.660 30.268 1.00 35.67 637 LEU A C 1
ATOM 745 O O . LEU A 1 110 ? 61.503 -0.088 30.323 1.00 34.65 637 LEU A O 1
ATOM 750 N N . LEU A 1 111 ? 59.276 -0.034 29.955 1.00 36.49 638 LEU A N 1
ATOM 751 C CA . LEU A 1 111 ? 59.244 1.403 29.668 1.00 34.01 638 LEU A CA 1
ATOM 752 C C . LEU A 1 111 ? 59.736 2.264 30.837 1.00 33.06 638 LEU A C 1
ATOM 753 O O . LEU A 1 111 ? 60.509 3.185 30.610 1.00 30.49 638 LEU A O 1
ATOM 758 N N . GLU A 1 112 ? 59.324 1.957 32.076 1.00 34.50 639 GLU A N 1
ATOM 759 C CA . GLU A 1 112 ? 59.830 2.693 33.259 1.00 35.20 639 GLU A CA 1
ATOM 760 C C . GLU A 1 112 ? 61.313 2.533 33.398 1.00 36.07 639 GLU A C 1
ATOM 761 O O . GLU A 1 112 ? 62.038 3.493 33.671 1.00 39.40 639 GLU A O 1
ATOM 767 N N . SER A 1 113 ? 61.743 1.286 33.281 1.00 35.56 640 SER A N 1
ATOM 768 C CA . SER A 1 113 ? 63.125 0.932 33.524 1.00 38.45 640 SER A CA 1
ATOM 769 C C . SER A 1 113 ? 64.011 1.704 32.565 1.00 40.37 640 SER A C 1
ATOM 770 O O . SER A 1 113 ? 65.015 2.289 32.976 1.00 43.92 640 SER A O 1
ATOM 773 N N . PHE A 1 114 ? 63.607 1.692 31.294 1.00 36.60 641 PHE A N 1
ATOM 774 C CA . PHE A 1 114 ? 64.211 2.455 30.219 1.00 35.47 641 PHE A CA 1
ATOM 775 C C . PHE A 1 114 ? 64.394 3.899 30.616 1.00 37.23 641 PHE A C 1
ATOM 776 O O . PHE A 1 114 ? 65.491 4.435 30.515 1.00 40.71 641 PHE A O 1
ATOM 784 N N . LEU A 1 115 ? 63.323 4.527 31.089 1.00 39.39 642 LEU A N 1
ATOM 785 C CA . LEU A 1 115 ? 63.383 5.939 31.489 1.00 37.46 642 LEU A CA 1
ATOM 786 C C . LEU A 1 115 ? 64.234 6.175 32.738 1.00 37.29 642 LEU A C 1
ATOM 787 O O . LEU A 1 115 ? 64.928 7.185 32.847 1.00 38.49 642 LEU A O 1
ATOM 792 N N . LYS A 1 116 ? 64.182 5.260 33.694 1.00 37.79 643 LYS A N 1
ATOM 793 C CA . LYS A 1 116 ? 65.000 5.443 34.888 1.00 38.82 643 LYS A CA 1
ATOM 794 C C . LYS A 1 116 ? 66.478 5.376 34.506 1.00 42.39 643 LYS A C 1
ATOM 795 O O . LYS A 1 116 ? 67.256 6.259 34.846 1.00 43.67 643 LYS A O 1
ATOM 801 N N . GLN A 1 117 ? 66.842 4.358 33.742 1.00 41.12 644 GLN A N 1
ATOM 802 C CA . GLN A 1 117 ? 68.212 4.203 33.285 1.00 42.57 644 GLN A CA 1
ATOM 803 C C . GLN A 1 117 ? 68.729 5.374 32.442 1.00 45.53 644 GLN A C 1
ATOM 804 O O . GLN A 1 117 ? 69.894 5.746 32.561 1.00 50.41 644 GLN A O 1
ATOM 810 N N . LEU A 1 118 ? 67.885 5.950 31.586 1.00 41.86 645 LEU A N 1
ATOM 811 C CA . LEU A 1 118 ? 68.315 7.100 30.786 1.00 42.32 645 LEU A CA 1
ATOM 812 C C . LEU A 1 118 ? 68.619 8.315 31.666 1.00 48.23 645 LEU A C 1
ATOM 813 O O . LEU A 1 118 ? 69.520 9.103 31.372 1.00 49.21 645 LEU A O 1
ATOM 818 N N . CYS A 1 119 ? 67.852 8.460 32.743 1.00 47.10 646 CYS A N 1
ATOM 819 C CA . CYS A 1 119 ? 67.919 9.654 33.578 1.00 49.91 646 CYS A CA 1
ATOM 820 C C . CYS A 1 119 ? 69.020 9.584 34.635 1.00 52.28 646 CYS A C 1
ATOM 821 O O . CYS A 1 119 ? 69.358 10.596 35.250 1.00 56.38 646 CYS A O 1
ATOM 824 N N . ALA A 1 120 ? 69.568 8.388 34.845 1.00 55.31 647 ALA A N 1
ATOM 825 C CA . ALA A 1 120 ? 70.653 8.190 35.804 1.00 55.05 647 ALA A CA 1
ATOM 826 C C . ALA A 1 120 ? 71.992 8.513 35.155 1.00 54.75 647 ALA A C 1
ATOM 827 O O . ALA A 1 120 ? 72.988 8.743 35.837 1.00 61.95 647 ALA A O 1
ATOM 829 N N . ILE A 1 121 ? 72.005 8.544 33.829 1.00 56.13 648 ILE A N 1
ATOM 830 C CA . ILE A 1 121 ? 73.185 8.966 33.081 1.00 56.77 648 ILE A CA 1
ATOM 831 C C . ILE A 1 121 ? 73.135 10.476 32.802 1.00 57.93 648 ILE A C 1
ATOM 832 O O . ILE A 1 121 ? 72.315 10.936 32.014 1.00 54.19 648 ILE A O 1
ATOM 837 N N . PRO A 1 122 ? 74.013 11.248 33.464 1.00 61.72 649 PRO A N 1
ATOM 838 C CA . PRO A 1 122 ? 74.029 12.717 33.406 1.00 61.30 649 PRO A CA 1
ATOM 839 C C . PRO A 1 122 ? 74.015 13.276 31.985 1.00 61.75 649 PRO A C 1
ATOM 840 O O . PRO A 1 122 ? 73.229 14.175 31.689 1.00 61.65 649 PRO A O 1
ATOM 844 N N . GLU A 1 123 ? 74.871 12.751 31.117 1.00 58.39 650 GLU A N 1
ATOM 845 C CA . GLU A 1 123 ? 74.957 13.249 29.749 1.00 58.38 650 GLU A CA 1
ATOM 846 C C . GLU A 1 123 ? 73.665 12.982 28.972 1.00 58.64 650 GLU A C 1
ATOM 847 O O . GLU A 1 123 ? 73.352 13.685 28.003 1.00 58.77 650 GLU A O 1
ATOM 853 N N . ILE A 1 124 ? 72.930 11.958 29.407 1.00 54.42 651 ILE A N 1
ATOM 854 C CA . ILE A 1 124 ? 71.683 11.548 28.775 1.00 51.74 651 ILE A CA 1
ATOM 855 C C . ILE A 1 124 ? 70.492 12.271 29.398 1.00 53.47 651 ILE A C 1
ATOM 856 O O . ILE A 1 124 ? 69.725 12.924 28.698 1.00 53.63 651 ILE A O 1
ATOM 861 N N . GLY A 1 125 ? 70.336 12.147 30.711 1.00 49.85 652 GLY A N 1
ATOM 862 C CA . GLY A 1 125 ? 69.283 12.849 31.421 1.00 52.09 652 GLY A CA 1
ATOM 863 C C . GLY A 1 125 ? 69.210 14.338 31.115 1.00 55.65 652 GLY A C 1
ATOM 864 O O . GLY A 1 125 ? 68.123 14.918 31.088 1.00 52.17 652 GLY A O 1
ATOM 865 N N . ASN A 1 126 ? 70.362 14.956 30.865 1.00 53.30 653 ASN A N 1
ATOM 866 C CA . ASN A 1 126 ? 70.430 16.400 30.651 1.00 55.51 653 ASN A CA 1
ATOM 867 C C . ASN A 1 126 ? 70.340 16.765 29.178 1.00 58.45 653 ASN A C 1
ATOM 868 O O . ASN A 1 126 ? 70.345 17.948 28.815 1.00 60.45 653 ASN A O 1
ATOM 873 N N . SER A 1 127 ? 70.273 15.744 28.329 1.00 56.24 654 SER A N 1
ATOM 874 C CA . SER A 1 127 ? 70.156 15.960 26.893 1.00 52.62 654 SER A CA 1
ATOM 875 C C . SER A 1 127 ? 68.817 16.615 26.611 1.00 52.69 654 SER A C 1
ATOM 876 O O . SER A 1 127 ? 67.860 16.421 27.358 1.00 52.50 654 SER A O 1
ATOM 879 N N . GLU A 1 128 ? 68.738 17.379 25.532 1.00 49.31 655 GLU A N 1
ATOM 880 C CA . GLU A 1 128 ? 67.488 18.032 25.186 1.00 49.63 655 GLU A CA 1
ATOM 881 C C . GLU A 1 128 ? 66.425 17.005 24.805 1.00 44.95 655 GLU A C 1
ATOM 882 O O . GLU A 1 128 ? 65.235 17.220 25.032 1.00 44.57 655 GLU A O 1
ATOM 888 N N . GLU A 1 129 ? 66.862 15.884 24.242 1.00 41.52 656 GLU A N 1
ATOM 889 C CA . GLU A 1 129 ? 65.947 14.818 23.839 1.00 46.44 656 GLU A CA 1
ATOM 890 C C . GLU A 1 129 ? 65.128 14.292 25.031 1.00 42.64 656 GLU A C 1
ATOM 891 O O . GLU A 1 129 ? 63.914 14.092 24.931 1.00 37.48 656 GLU A O 1
ATOM 897 N N . VAL A 1 130 ? 65.797 14.080 26.159 1.00 39.80 657 VAL A N 1
ATOM 898 C CA . VAL A 1 130 ? 65.130 13.552 27.338 1.00 40.21 657 VAL A CA 1
ATOM 899 C C . VAL A 1 130 ? 64.308 14.649 28.000 1.00 39.72 657 VAL A C 1
ATOM 900 O O . VAL A 1 130 ? 63.160 14.420 28.394 1.00 34.15 657 VAL A O 1
ATOM 904 N N . GLN A 1 131 ? 64.889 15.846 28.077 1.00 39.94 658 GLN A N 1
ATOM 905 C CA . GLN A 1 131 ? 64.236 16.999 28.694 1.00 41.19 658 GLN A CA 1
ATOM 906 C C . GLN A 1 131 ? 62.906 17.287 28.019 1.00 40.90 658 GLN A C 1
ATOM 907 O O . GLN A 1 131 ? 61.885 17.501 28.688 1.00 38.69 658 GLN A O 1
ATOM 913 N N . GLU A 1 132 ? 62.934 17.271 26.689 1.00 34.04 659 GLU A N 1
ATOM 914 C CA . GLU A 1 132 ? 61.755 17.495 25.870 1.00 39.52 659 GLU A CA 1
ATOM 915 C C . GLU A 1 132 ? 60.748 16.363 26.075 1.00 35.55 659 GLU A C 1
ATOM 916 O O . GLU A 1 132 ? 59.563 16.616 26.284 1.00 34.87 659 GLU A O 1
ATOM 922 N N . PHE A 1 133 ? 61.224 15.121 26.034 1.00 30.55 660 PHE A N 1
ATOM 923 C CA . PHE A 1 133 ? 60.351 13.969 26.242 1.00 32.00 660 PHE A CA 1
ATOM 924 C C . PHE A 1 133 ? 59.629 14.070 27.591 1.00 33.18 660 PHE A C 1
ATOM 925 O O . PHE A 1 133 ? 58.423 13.880 27.666 1.00 27.66 660 PHE A O 1
ATOM 933 N N . LEU A 1 134 ? 60.365 14.407 28.648 1.00 35.49 661 LEU A N 1
ATOM 934 C CA . LEU A 1 134 ? 59.765 14.509 29.974 1.00 36.22 661 LEU A CA 1
ATOM 935 C C . LEU A 1 134 ? 59.035 15.835 30.158 1.00 32.81 661 LEU A C 1
ATOM 936 O O . LEU A 1 134 ? 58.407 16.056 31.186 1.00 33.00 661 LEU A O 1
ATOM 941 N N . ALA A 1 135 ? 59.129 16.706 29.159 1.00 38.32 662 ALA A N 1
ATOM 942 C CA . ALA A 1 135 ? 58.530 18.047 29.205 1.00 36.88 662 ALA A CA 1
ATOM 943 C C . ALA A 1 135 ? 59.076 18.880 30.352 1.00 37.90 662 ALA A C 1
ATOM 944 O O . ALA A 1 135 ? 58.315 19.558 31.046 1.00 43.69 662 ALA A O 1
ATOM 946 N N . LEU A 1 136 ? 60.391 18.837 30.553 1.00 41.93 663 LEU A N 1
ATOM 947 C CA . LEU A 1 136 ? 61.026 19.646 31.602 1.00 45.79 663 LEU A CA 1
ATOM 948 C C . LEU A 1 136 ? 61.353 21.059 31.121 1.00 53.93 663 LEU A C 1
ATOM 949 O O . LEU A 1 136 ? 60.988 22.051 31.765 1.00 55.65 663 LEU A O 1
ATOM 954 N N . ASN A 1 137 ? 62.050 21.147 29.991 1.00 51.02 664 ASN A N 1
ATOM 955 C CA . ASN A 1 137 ? 62.445 22.446 29.442 1.00 62.11 664 ASN A CA 1
ATOM 956 C C . ASN A 1 137 ? 61.250 23.201 28.861 1.00 59.78 664 ASN A C 1
ATOM 957 O O . ASN A 1 137 ? 60.350 23.621 29.597 1.00 60.81 664 ASN A O 1
ATOM 962 N N . PRO B 1 5 ? 46.287 6.090 -13.981 1.00 78.40 532 PRO B N 1
ATOM 963 C CA . PRO B 1 5 ? 45.019 6.352 -14.669 1.00 77.23 532 PRO B CA 1
ATOM 964 C C . PRO B 1 5 ? 44.005 7.037 -13.748 1.00 76.35 532 PRO B C 1
ATOM 965 O O . PRO B 1 5 ? 42.794 6.833 -13.901 1.00 77.63 532 PRO B O 1
ATOM 969 N N . VAL B 1 6 ? 44.503 7.845 -12.811 1.00 70.98 533 VAL B N 1
ATOM 970 C CA . VAL B 1 6 ? 43.660 8.571 -11.859 1.00 63.15 533 VAL B CA 1
ATOM 971 C C . VAL B 1 6 ? 43.121 9.877 -12.443 1.00 56.73 533 VAL B C 1
ATOM 972 O O . VAL B 1 6 ? 43.897 10.778 -12.754 1.00 56.47 533 VAL B O 1
ATOM 976 N N . VAL B 1 7 ? 41.801 9.988 -12.586 1.00 55.49 534 VAL B N 1
ATOM 977 C CA . VAL B 1 7 ? 41.203 11.276 -12.937 1.00 51.64 534 VAL B CA 1
ATOM 978 C C . VAL B 1 7 ? 40.408 11.853 -11.766 1.00 47.55 534 VAL B C 1
ATOM 979 O O . VAL B 1 7 ? 39.371 11.319 -11.385 1.00 45.71 534 VAL B O 1
ATOM 983 N N . ILE B 1 8 ? 40.910 12.956 -11.218 1.00 48.95 535 ILE B N 1
ATOM 984 C CA . ILE B 1 8 ? 40.297 13.651 -10.091 1.00 46.99 535 ILE B CA 1
ATOM 985 C C . ILE B 1 8 ? 39.480 14.857 -10.569 1.00 46.62 535 ILE B C 1
ATOM 986 O O . ILE B 1 8 ? 39.912 15.590 -11.458 1.00 47.80 535 ILE B O 1
ATOM 991 N N . GLN B 1 9 ? 38.307 15.061 -9.971 1.00 43.76 536 GLN B N 1
ATOM 992 C CA . GLN B 1 9 ? 37.416 16.145 -10.369 1.00 43.51 536 GLN B CA 1
ATOM 993 C C . GLN B 1 9 ? 36.560 16.557 -9.191 1.00 42.61 536 GLN B C 1
ATOM 994 O O . GLN B 1 9 ? 36.420 15.785 -8.241 1.00 40.88 536 GLN B O 1
ATOM 1000 N N . ASN B 1 10 ? 35.990 17.758 -9.264 1.00 37.00 537 ASN B N 1
ATOM 1001 C CA . ASN B 1 10 ? 35.058 18.264 -8.252 1.00 41.01 537 ASN B CA 1
ATOM 1002 C C . ASN B 1 10 ? 35.667 18.195 -6.842 1.00 41.66 537 ASN B C 1
ATOM 1003 O O . ASN B 1 10 ? 35.029 17.750 -5.869 1.00 31.12 537 ASN B O 1
ATOM 1008 N N . LEU B 1 11 ? 36.922 18.628 -6.768 1.00 41.44 538 LEU B N 1
ATOM 1009 C CA . LEU B 1 11 ? 37.657 18.702 -5.520 1.00 35.23 538 LEU B CA 1
ATOM 1010 C C . LEU B 1 11 ? 37.338 20.001 -4.847 1.00 37.77 538 LEU B C 1
ATOM 1011 O O . LEU B 1 11 ? 37.454 21.053 -5.461 1.00 41.05 538 LEU B O 1
ATOM 1016 N N . ARG B 1 12 ? 36.935 19.945 -3.583 1.00 37.54 539 ARG B N 1
ATOM 1017 C CA . ARG B 1 12 ? 36.743 21.187 -2.849 1.00 41.23 539 ARG B CA 1
ATOM 1018 C C . ARG B 1 12 ? 36.809 20.965 -1.340 1.00 36.33 539 ARG B C 1
ATOM 1019 O O . ARG B 1 12 ? 36.801 19.838 -0.847 1.00 33.87 539 ARG B O 1
ATOM 1027 N N . ILE B 1 13 ? 36.890 22.055 -0.604 1.00 35.06 540 ILE B N 1
ATOM 1028 C CA . ILE B 1 13 ? 36.882 21.946 0.831 1.00 36.25 540 ILE B CA 1
ATOM 1029 C C . ILE B 1 13 ? 35.482 22.281 1.281 1.00 35.14 540 ILE B C 1
ATOM 1030 O O . ILE B 1 13 ? 35.026 23.404 1.116 1.00 37.10 540 ILE B O 1
ATOM 1035 N N . THR B 1 14 ? 34.787 21.286 1.814 1.00 34.61 541 THR B N 1
ATOM 1036 C CA . THR B 1 14 ? 33.400 21.466 2.205 1.00 33.63 541 THR B CA 1
ATOM 1037 C C . THR B 1 14 ? 33.258 21.952 3.642 1.00 36.93 541 THR B C 1
ATOM 1038 O O . THR B 1 14 ? 32.176 22.369 4.0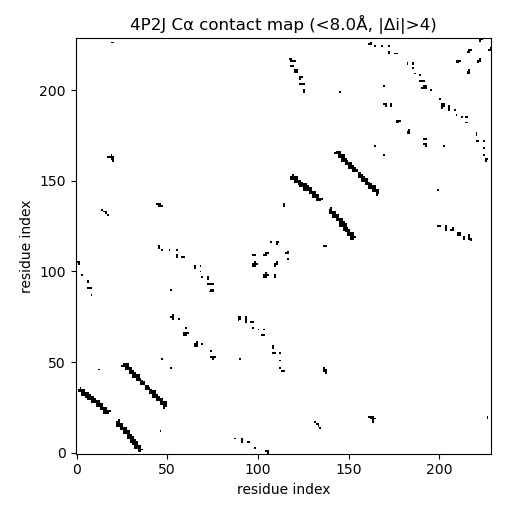54 1.00 35.12 541 THR B O 1
ATOM 1042 N N . GLY B 1 15 ? 34.336 21.878 4.419 1.00 41.03 542 GLY B N 1
ATOM 1043 C CA . GLY B 1 15 ? 34.261 22.248 5.826 1.00 38.16 542 GLY B CA 1
ATOM 1044 C C . GLY B 1 15 ? 35.527 22.054 6.645 1.00 37.42 542 GLY B C 1
ATOM 1045 O O . GLY B 1 15 ? 36.607 21.794 6.106 1.00 33.11 542 GLY B O 1
ATOM 1046 N N . THR B 1 16 ? 35.379 22.216 7.959 1.00 40.69 543 THR B N 1
ATOM 1047 C CA . THR B 1 16 ? 36.435 21.977 8.930 1.00 34.94 543 THR B CA 1
ATOM 1048 C C . THR B 1 16 ? 35.933 21.092 10.053 1.00 43.25 543 THR B C 1
ATOM 1049 O O . THR B 1 16 ? 34.729 21.006 10.302 1.00 47.85 543 THR B O 1
ATOM 1053 N N . ILE B 1 17 ? 36.866 20.452 10.745 1.00 40.46 544 ILE B N 1
ATOM 1054 C CA . ILE B 1 17 ? 36.564 19.756 11.979 1.00 44.02 544 ILE B CA 1
ATOM 1055 C C . ILE B 1 17 ? 37.563 20.248 13.025 1.00 43.53 544 ILE B C 1
ATOM 1056 O O . ILE B 1 17 ? 38.767 20.336 12.769 1.00 39.44 544 ILE B O 1
ATOM 1061 N N . THR B 1 18 ? 37.067 20.631 14.189 1.00 48.49 545 THR B N 1
ATOM 1062 C CA . THR B 1 18 ? 37.980 21.012 15.249 1.00 49.07 545 THR B CA 1
ATOM 1063 C C . THR B 1 18 ? 38.266 19.772 16.077 1.00 44.57 545 THR B C 1
ATOM 1064 O O . THR B 1 18 ? 37.373 19.268 16.741 1.00 49.10 545 THR B O 1
ATOM 1068 N N . ALA B 1 19 ? 39.495 19.260 15.969 1.00 37.83 546 ALA B N 1
ATOM 1069 C CA . ALA B 1 19 ? 39.932 18.052 16.675 1.00 41.25 546 ALA B CA 1
ATOM 1070 C C . ALA B 1 19 ? 40.899 18.453 17.762 1.00 41.12 546 ALA B C 1
ATOM 1071 O O . ALA B 1 19 ? 41.104 19.640 18.016 1.00 42.82 546 ALA B O 1
ATOM 1073 N N . ARG B 1 20 ? 41.530 17.469 18.376 1.00 40.67 547 ARG B N 1
ATOM 1074 C CA . ARG B 1 20 ? 42.466 17.757 19.453 1.00 48.85 547 ARG B CA 1
ATOM 1075 C C . ARG B 1 20 ? 43.603 16.754 19.480 1.00 39.48 547 ARG B C 1
ATOM 1076 O O . ARG B 1 20 ? 43.439 15.588 19.151 1.00 40.11 547 ARG B O 1
ATOM 1084 N N . GLU B 1 21 ? 44.772 17.231 19.849 1.00 35.92 548 GLU B N 1
ATOM 1085 C CA . GLU B 1 21 ? 45.913 16.360 19.970 1.00 38.71 548 GLU B CA 1
ATOM 1086 C C . GLU B 1 21 ? 46.488 16.530 21.360 1.00 42.82 548 GLU B C 1
ATOM 1087 O O . GLU B 1 21 ? 46.275 17.560 21.989 1.00 43.53 548 GLU B O 1
ATOM 1093 N N . HIS B 1 22 ? 47.197 15.513 21.844 1.00 45.40 549 HIS B N 1
ATOM 1094 C CA . HIS B 1 22 ? 47.834 15.593 23.147 1.00 36.99 549 HIS B CA 1
ATOM 1095 C C . HIS B 1 22 ? 49.293 16.010 22.992 1.00 40.05 549 HIS B C 1
ATOM 1096 O O . HIS B 1 22 ? 50.039 15.446 22.183 1.00 41.32 549 HIS B O 1
ATOM 1103 N N . SER B 1 23 ? 49.702 17.011 23.755 1.00 35.78 550 SER B N 1
ATOM 1104 C CA . SER B 1 23 ? 51.039 17.547 23.592 1.00 38.00 550 SER B CA 1
ATOM 1105 C C . SER B 1 23 ? 52.005 16.920 24.578 1.00 35.19 550 SER B C 1
ATOM 1106 O O . SER B 1 23 ? 53.192 17.255 24.604 1.00 36.65 550 SER B O 1
ATOM 1109 N N . GLY B 1 24 ? 51.489 16.036 25.412 1.00 30.12 551 GLY B N 1
ATOM 1110 C CA . GLY B 1 24 ? 52.290 15.467 26.485 1.00 37.43 551 GLY B CA 1
ATOM 1111 C C . GLY B 1 24 ? 51.832 15.893 27.867 1.00 32.06 551 GLY B C 1
ATOM 1112 O O . GLY B 1 24 ? 51.768 15.080 28.784 1.00 33.68 551 GLY B O 1
ATOM 1113 N N . THR B 1 25 ? 51.488 17.166 28.013 1.00 35.01 552 THR B N 1
ATOM 1114 C CA . THR B 1 25 ? 51.012 17.672 29.295 1.00 34.95 552 THR B CA 1
ATOM 1115 C C . THR B 1 25 ? 49.548 18.095 29.243 1.00 34.44 552 THR B C 1
ATOM 1116 O O . THR B 1 25 ? 48.944 18.363 30.272 1.00 40.52 552 THR B O 1
ATOM 1120 N N . GLY B 1 26 ? 48.962 18.142 28.055 1.00 37.50 553 GLY B N 1
ATOM 1121 C CA . GLY B 1 26 ? 47.568 18.529 27.944 1.00 35.36 553 GLY B CA 1
ATOM 1122 C C . GLY B 1 26 ? 47.010 18.336 26.559 1.00 37.99 553 GLY B C 1
ATOM 1123 O O . GLY B 1 26 ? 47.692 17.833 25.671 1.00 42.08 553 GLY B O 1
ATOM 1124 N N . PHE B 1 27 ? 45.763 18.735 26.361 1.00 43.36 554 PHE B N 1
ATOM 1125 C CA . PHE B 1 27 ? 45.152 18.626 25.043 1.00 42.06 554 PHE B CA 1
ATOM 1126 C C . PHE B 1 27 ? 45.093 19.974 24.343 1.00 49.12 554 PHE B C 1
ATOM 1127 O O . PHE B 1 27 ? 44.922 21.014 24.985 1.00 52.40 554 PHE B O 1
ATOM 1135 N N . HIS B 1 28 ? 45.229 19.946 23.021 1.00 47.47 555 HIS B N 1
ATOM 1136 C CA . HIS B 1 28 ? 45.173 21.160 22.206 1.00 46.20 555 HIS B CA 1
ATOM 1137 C C . HIS B 1 28 ? 44.286 20.967 20.995 1.00 44.71 555 HIS B C 1
ATOM 1138 O O . HIS B 1 28 ? 44.366 19.938 20.317 1.00 43.30 555 HIS B O 1
ATOM 1145 N N . PRO B 1 29 ? 43.432 21.955 20.713 1.00 39.44 556 PRO B N 1
ATOM 1146 C CA . PRO B 1 29 ? 42.593 21.790 19.532 1.00 46.03 556 PRO B CA 1
ATOM 1147 C C . PRO B 1 29 ? 43.410 22.050 18.283 1.00 44.75 556 PRO B C 1
ATOM 1148 O O . PRO B 1 29 ? 44.468 22.704 18.345 1.00 44.50 556 PRO B O 1
ATOM 1152 N N . TYR B 1 30 ? 42.936 21.533 17.158 1.00 37.89 557 TYR B N 1
ATOM 1153 C CA . TYR B 1 30 ? 43.467 21.963 15.874 1.00 38.34 557 TYR B CA 1
ATOM 1154 C C . TYR B 1 30 ? 42.423 21.743 14.795 1.00 33.20 557 TYR B C 1
ATOM 1155 O O . TYR B 1 30 ? 41.409 21.091 15.035 1.00 30.48 557 TYR B O 1
ATOM 1164 N N . THR B 1 31 ? 42.687 22.292 13.613 1.00 37.58 558 THR B N 1
ATOM 1165 C CA . THR B 1 31 ? 41.731 22.309 12.506 1.00 36.51 558 THR B CA 1
ATOM 1166 C C . THR B 1 31 ? 42.062 21.256 11.447 1.00 32.13 558 THR B C 1
ATOM 1167 O O . THR B 1 31 ? 43.208 21.133 11.008 1.00 32.09 558 THR B O 1
ATOM 1171 N N . LEU B 1 32 ? 41.057 20.474 11.072 1.00 33.97 559 LEU B N 1
ATOM 1172 C CA . LEU B 1 32 ? 41.154 19.581 9.921 1.00 33.99 559 LEU B CA 1
ATOM 1173 C C . LEU B 1 32 ? 40.321 20.153 8.781 1.00 33.49 559 LEU B C 1
ATOM 1174 O O . LEU B 1 32 ? 39.188 20.592 8.987 1.00 29.15 559 LEU B O 1
ATOM 1179 N N . TYR B 1 33 ? 40.884 20.176 7.580 1.00 30.95 560 TYR B N 1
ATOM 1180 C CA . TYR B 1 33 ? 40.114 20.635 6.435 1.00 28.35 560 TYR B CA 1
ATOM 1181 C C . TYR B 1 33 ? 39.528 19.421 5.759 1.00 27.97 560 TYR B C 1
ATOM 1182 O O . TYR B 1 33 ? 40.247 18.491 5.410 1.00 24.70 560 TYR B O 1
ATOM 1191 N N . THR B 1 34 ? 38.203 19.413 5.628 1.00 30.41 561 THR B N 1
ATOM 1192 C CA . THR B 1 34 ? 37.513 18.320 4.963 1.00 31.98 561 THR B CA 1
ATOM 1193 C C . THR B 1 34 ? 37.563 18.515 3.456 1.00 30.52 561 THR B C 1
ATOM 1194 O O . THR B 1 34 ? 37.007 19.458 2.915 1.00 32.41 561 THR B O 1
ATOM 1198 N N . VAL B 1 35 ? 38.271 17.627 2.786 1.00 31.34 562 VAL B N 1
ATOM 1199 C CA . VAL B 1 35 ? 38.391 17.703 1.352 1.00 30.68 562 VAL B CA 1
ATOM 1200 C C . VAL B 1 35 ? 37.576 16.588 0.743 1.00 30.17 562 VAL B C 1
ATOM 1201 O O . VAL B 1 35 ? 37.800 15.410 1.043 1.00 27.92 562 VAL B O 1
ATOM 1205 N N . LYS B 1 36 ? 36.625 16.963 -0.111 1.00 33.39 563 LYS B N 1
ATOM 1206 C CA . LYS B 1 36 ? 35.879 15.986 -0.899 1.00 28.66 563 LYS B CA 1
ATOM 1207 C C . LYS B 1 36 ? 36.236 16.085 -2.383 1.00 33.79 563 LYS B C 1
ATOM 1208 O O . LYS B 1 36 ? 36.563 17.166 -2.883 1.00 31.98 563 LYS B O 1
ATOM 1214 N N . TYR B 1 37 ? 36.172 14.953 -3.080 1.00 35.69 564 TYR B N 1
ATOM 1215 C CA . TYR B 1 37 ? 36.498 14.882 -4.511 1.00 35.20 564 TYR B CA 1
ATOM 1216 C C . TYR B 1 37 ? 35.976 13.567 -5.113 1.00 36.24 564 TYR B C 1
ATOM 1217 O O . TYR B 1 37 ? 35.486 12.717 -4.386 1.00 31.95 564 TYR B O 1
ATOM 1226 N N . GLU B 1 38 ? 36.067 13.401 -6.435 1.00 40.59 565 GLU B N 1
ATOM 1227 C CA . GLU B 1 38 ? 35.665 12.138 -7.064 1.00 38.46 565 GLU B CA 1
ATOM 1228 C C . GLU B 1 38 ? 36.728 11.624 -8.020 1.00 39.81 565 GLU B C 1
ATOM 1229 O O . GLU B 1 38 ? 37.494 12.403 -8.584 1.00 46.14 565 GLU B O 1
ATOM 1235 N N . THR B 1 39 ? 36.761 10.313 -8.220 1.00 39.19 566 THR B N 1
ATOM 1236 C CA . THR B 1 39 ? 37.596 9.729 -9.257 1.00 45.00 566 THR B CA 1
ATOM 1237 C C . THR B 1 39 ? 36.730 9.104 -10.345 1.00 47.75 566 THR B C 1
ATOM 1238 O O . THR B 1 39 ? 35.690 8.504 -10.069 1.00 48.49 566 THR B O 1
ATOM 1242 N N . VAL B 1 40 ? 37.170 9.247 -11.585 1.00 53.37 567 VAL B N 1
ATOM 1243 C CA . VAL B 1 40 ? 36.364 8.846 -12.732 1.00 56.36 567 VAL B CA 1
ATOM 1244 C C . VAL B 1 40 ? 36.928 7.612 -13.412 1.00 56.75 567 VAL B C 1
ATOM 1245 O O . VAL B 1 40 ? 38.141 7.470 -13.546 1.00 58.96 567 VAL B O 1
ATOM 1249 N N . LEU B 1 41 ? 36.037 6.717 -13.826 1.00 64.17 568 LEU B N 1
ATOM 1250 C CA . LEU B 1 41 ? 36.405 5.558 -14.633 1.00 67.15 568 LEU B CA 1
ATOM 1251 C C . LEU B 1 41 ? 35.514 5.472 -15.863 1.00 68.80 568 LEU B C 1
ATOM 1252 O O . LEU B 1 41 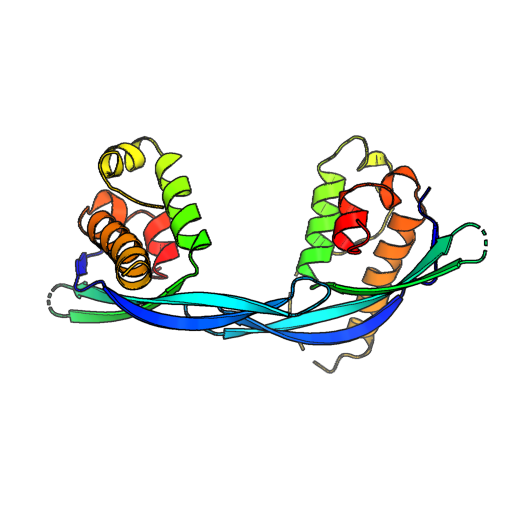? 34.403 6.009 -15.870 1.00 68.58 568 LEU B O 1
ATOM 1257 N N . ASN B 1 42 ? 36.003 4.804 -16.905 1.00 73.76 569 ASN B N 1
ATOM 1258 C CA . ASN B 1 42 ? 35.241 4.663 -18.140 1.00 72.54 569 ASN B CA 1
ATOM 1259 C C . ASN B 1 42 ? 35.262 3.224 -18.646 1.00 79.67 569 ASN B C 1
ATOM 1260 O O . ASN B 1 42 ? 34.873 2.302 -17.921 1.00 79.84 569 ASN B O 1
ATOM 1265 N N . GLN B 1 50 ? 31.124 3.225 -17.290 1.00 65.38 577 GLN B N 1
ATOM 1266 C CA . GLN B 1 50 ? 31.336 4.544 -16.699 1.00 64.95 577 GLN B CA 1
ATOM 1267 C C . GLN B 1 50 ? 31.096 4.498 -15.199 1.00 63.92 577 GLN B C 1
ATOM 1268 O O . GLN B 1 50 ? 30.069 4.004 -14.738 1.00 62.50 577 GLN B O 1
ATOM 1274 N N . GLN B 1 51 ? 32.054 4.996 -14.431 1.00 63.96 578 GLN B N 1
ATOM 1275 C CA . GLN B 1 51 ? 31.961 4.902 -12.982 1.00 60.25 578 GLN B CA 1
ATOM 1276 C C . GLN B 1 51 ? 32.471 6.154 -12.295 1.00 58.40 578 GLN B C 1
ATOM 1277 O O . GLN B 1 51 ? 33.374 6.827 -12.794 1.00 59.08 578 GLN B O 1
ATOM 1283 N N . LEU B 1 52 ? 31.884 6.446 -11.140 1.00 49.99 579 LEU B N 1
ATOM 1284 C CA . LEU B 1 52 ? 32.300 7.555 -10.303 1.00 48.53 579 LEU B CA 1
ATOM 1285 C C . LEU B 1 52 ? 32.497 7.031 -8.879 1.00 46.43 579 LEU B C 1
ATOM 1286 O O . LEU B 1 52 ? 31.658 6.303 -8.355 1.00 42.10 579 LEU B O 1
ATOM 1291 N N . ALA B 1 53 ? 33.613 7.375 -8.257 1.00 42.49 580 ALA B N 1
ATOM 1292 C CA . ALA B 1 53 ? 33.830 6.995 -6.874 1.00 38.47 580 ALA B CA 1
ATOM 1293 C C . ALA B 1 53 ? 33.944 8.264 -6.035 1.00 34.95 580 ALA B C 1
ATOM 1294 O O . ALA B 1 53 ? 34.575 9.219 -6.464 1.00 37.07 580 ALA B O 1
ATOM 1296 N N . TYR B 1 54 ? 33.304 8.278 -4.867 1.00 36.97 581 TYR B N 1
ATOM 1297 C CA . TYR B 1 54 ? 33.332 9.432 -3.945 1.00 37.07 581 TYR B CA 1
ATOM 1298 C C . TYR B 1 54 ? 34.392 9.278 -2.851 1.00 35.08 581 TYR B C 1
ATOM 1299 O O . TYR B 1 54 ? 34.562 8.203 -2.286 1.00 36.00 581 TYR B O 1
ATOM 1308 N N . HIS B 1 55 ? 35.097 10.359 -2.544 1.00 32.58 582 HIS B N 1
ATOM 1309 C CA . HIS B 1 55 ? 36.147 10.299 -1.530 1.00 35.36 582 HIS B CA 1
ATOM 1310 C C . HIS B 1 55 ? 36.044 11.501 -0.611 1.00 34.80 582 HIS B C 1
ATOM 1311 O O . HIS B 1 55 ? 35.563 12.562 -1.017 1.00 34.48 582 HIS B O 1
ATOM 1318 N N . THR B 1 56 ? 36.467 11.304 0.633 1.00 32.61 583 THR B N 1
ATOM 1319 C CA . THR B 1 56 ? 36.608 12.363 1.630 1.00 32.79 583 THR B CA 1
ATOM 1320 C C . THR B 1 56 ? 37.924 12.146 2.325 1.00 34.50 583 THR B C 1
ATOM 1321 O O . THR B 1 56 ? 38.331 11.006 2.539 1.00 31.10 583 THR B O 1
ATOM 1325 N N . VAL B 1 57 ? 38.593 13.236 2.672 1.00 34.50 584 VAL B N 1
ATOM 1326 C CA . VAL B 1 57 ? 39.801 13.139 3.462 1.00 29.35 584 VAL B CA 1
ATOM 1327 C C . VAL B 1 57 ? 39.893 14.393 4.308 1.00 29.97 584 VAL B C 1
ATOM 1328 O O . VAL B 1 57 ? 39.450 15.472 3.892 1.00 29.73 584 VAL B O 1
ATOM 1332 N N . ASN B 1 58 ? 40.399 14.233 5.525 1.00 36.89 585 ASN B N 1
ATOM 1333 C CA . ASN B 1 58 ? 40.613 15.349 6.436 1.00 31.18 585 ASN B CA 1
ATOM 1334 C C . ASN B 1 58 ? 42.093 15.543 6.659 1.00 29.20 585 ASN B C 1
ATOM 1335 O O . ASN B 1 58 ? 42.808 14.603 7.008 1.00 27.86 585 ASN B O 1
ATOM 1340 N N . ARG B 1 59 ? 42.547 16.771 6.452 1.00 29.39 586 ARG B N 1
ATOM 1341 C CA . ARG B 1 59 ? 43.958 17.091 6.529 1.00 29.73 586 ARG B CA 1
ATOM 1342 C C . ARG B 1 59 ? 44.173 18.399 7.252 1.00 30.87 586 ARG B C 1
ATOM 1343 O O . ARG B 1 59 ? 43.482 19.388 6.986 1.00 31.90 586 ARG B O 1
ATOM 1351 N N . ARG B 1 60 ? 45.133 18.414 8.170 1.00 33.18 587 ARG B N 1
ATOM 1352 C CA . ARG B 1 60 ? 45.464 19.650 8.869 1.00 36.43 587 ARG B CA 1
ATOM 1353 C C . ARG B 1 60 ? 46.376 20.532 7.990 1.00 37.23 587 ARG B C 1
ATOM 1354 O O . ARG B 1 60 ? 46.919 20.075 6.977 1.00 34.39 587 ARG B O 1
ATOM 1362 N N . TYR B 1 61 ? 46.545 21.792 8.369 1.00 38.21 588 TYR B N 1
ATOM 1363 C CA . TYR B 1 61 ? 47.343 22.710 7.558 1.00 38.50 588 TYR B CA 1
ATOM 1364 C C . TYR B 1 61 ? 48.777 22.227 7.370 1.00 40.34 588 TYR B C 1
ATOM 1365 O O . TYR B 1 61 ? 49.296 22.275 6.255 1.00 43.49 588 TYR B O 1
ATOM 1374 N N . ARG B 1 62 ? 49.421 21.740 8.430 1.00 38.22 589 ARG B N 1
ATOM 1375 C CA . ARG B 1 62 ? 50.820 21.314 8.294 1.00 44.45 589 ARG B CA 1
ATOM 1376 C C . ARG B 1 62 ? 50.944 20.199 7.240 1.00 41.51 589 ARG B C 1
ATOM 1377 O O . ARG B 1 62 ? 51.956 20.108 6.547 1.00 41.70 589 ARG B O 1
ATOM 1385 N N . GLU B 1 63 ? 49.897 19.393 7.082 1.00 39.75 590 GLU B N 1
ATOM 1386 C CA . GLU B 1 63 ? 49.912 18.327 6.087 1.00 42.43 590 GLU B CA 1
ATOM 1387 C C . GLU B 1 63 ? 49.897 18.837 4.640 1.00 40.39 590 GLU B C 1
ATOM 1388 O O . GLU B 1 63 ? 50.558 18.258 3.782 1.00 38.13 590 GLU B O 1
ATOM 1394 N N . PHE B 1 64 ? 49.132 19.892 4.368 1.00 39.29 591 PHE B N 1
ATOM 1395 C CA . PHE B 1 64 ? 49.206 20.569 3.077 1.00 41.00 591 PHE B CA 1
ATOM 1396 C C . PHE B 1 64 ? 50.627 21.096 2.895 1.00 45.62 591 PHE B C 1
ATOM 1397 O O . PHE B 1 64 ? 51.258 20.918 1.844 1.00 44.13 591 PHE B O 1
ATOM 1405 N N . LEU B 1 65 ? 51.116 21.764 3.933 1.00 43.34 592 LEU B N 1
ATOM 1406 C CA . LEU B 1 65 ? 52.473 22.302 3.936 1.00 44.79 592 LEU B CA 1
ATOM 1407 C C . LEU B 1 65 ? 53.529 21.239 3.611 1.00 46.29 592 LEU B C 1
ATOM 1408 O O . LEU B 1 65 ? 54.355 21.436 2.721 1.00 50.22 592 LEU B O 1
ATOM 1413 N N . ASN B 1 66 ? 53.489 20.107 4.305 1.00 40.44 593 ASN B N 1
ATOM 1414 C CA . ASN B 1 66 ? 54.408 19.007 4.011 1.00 42.11 593 ASN B CA 1
ATOM 1415 C C . ASN B 1 66 ? 54.311 18.476 2.583 1.00 48.79 593 ASN B C 1
ATOM 1416 O O . ASN B 1 66 ? 55.326 18.252 1.925 1.00 51.64 593 ASN B O 1
ATOM 1421 N N . LEU B 1 67 ? 53.092 18.275 2.101 1.00 46.96 594 LEU B N 1
ATOM 1422 C CA . LEU B 1 67 ? 52.903 17.790 0.745 1.00 46.94 594 LEU B CA 1
ATOM 1423 C C . LEU B 1 67 ? 53.594 18.719 -0.267 1.00 54.56 594 LEU B C 1
ATOM 1424 O O . LEU B 1 67 ? 54.218 18.251 -1.230 1.00 52.47 594 LEU B O 1
ATOM 1429 N N . GLN B 1 68 ? 53.490 20.032 -0.042 1.00 51.03 595 GLN B N 1
ATOM 1430 C CA . GLN B 1 68 ? 54.131 20.999 -0.924 1.00 49.95 595 GLN B CA 1
ATOM 1431 C C . GLN B 1 68 ? 55.633 20.730 -0.946 1.00 55.98 595 GLN B C 1
ATOM 1432 O O . GLN B 1 68 ? 56.250 20.608 -2.006 1.00 54.22 595 GLN B O 1
ATOM 1438 N N . THR B 1 69 ? 56.205 20.606 0.244 1.00 54.39 596 THR B N 1
ATOM 1439 C CA . THR B 1 69 ? 57.625 20.338 0.395 1.00 55.23 596 THR B CA 1
ATOM 1440 C C . THR B 1 69 ? 58.040 19.036 -0.277 1.00 57.06 596 THR B C 1
ATOM 1441 O O . THR B 1 69 ? 59.045 18.998 -0.980 1.00 62.77 596 THR B O 1
ATOM 1445 N N . ARG B 1 70 ? 57.256 17.982 -0.082 1.00 58.33 597 ARG B N 1
ATOM 1446 C CA . ARG B 1 70 ? 57.553 16.682 -0.686 1.00 60.10 597 ARG B CA 1
ATOM 1447 C C . ARG B 1 70 ? 57.628 16.746 -2.211 1.00 59.84 597 ARG B C 1
ATOM 1448 O O . ARG B 1 70 ? 58.379 15.995 -2.835 1.00 64.29 597 ARG B O 1
ATOM 1456 N N . LEU B 1 71 ? 56.848 17.636 -2.812 1.00 60.96 598 LEU B N 1
ATOM 1457 C CA . LEU B 1 71 ? 56.823 17.748 -4.269 1.00 58.85 598 LEU B CA 1
ATOM 1458 C C . LEU B 1 71 ? 57.991 18.582 -4.762 1.00 63.37 598 LEU B C 1
ATOM 1459 O O . LEU B 1 71 ? 58.498 18.368 -5.858 1.00 64.84 598 LEU B O 1
ATOM 1464 N N . GLU B 1 72 ? 58.412 19.535 -3.938 1.00 65.93 599 GLU B N 1
ATOM 1465 C CA . GLU B 1 72 ? 59.503 20.435 -4.292 1.00 66.08 599 GLU B CA 1
ATOM 1466 C C . GLU B 1 72 ? 60.866 19.774 -4.145 1.00 67.82 599 GLU B C 1
ATOM 1467 O O . GLU B 1 72 ? 61.875 20.313 -4.603 1.00 69.08 599 GLU B O 1
ATOM 1473 N N . GLU B 1 73 ? 60.889 18.609 -3.504 1.00 68.34 600 GLU B N 1
ATOM 1474 C CA . GLU B 1 73 ? 62.118 17.846 -3.343 1.00 68.84 600 GLU B CA 1
ATOM 1475 C C . GLU B 1 73 ? 62.254 16.818 -4.466 1.00 69.97 600 GLU B C 1
ATOM 1476 O O . GLU B 1 73 ? 63.156 15.984 -4.457 1.00 74.72 600 GLU B O 1
ATOM 1482 N N . LYS B 1 74 ? 61.343 16.879 -5.429 1.00 68.58 601 LYS B N 1
ATOM 1483 C CA . LYS B 1 74 ? 61.404 16.004 -6.599 1.00 73.20 601 LYS B CA 1
ATOM 1484 C C . LYS B 1 74 ? 61.369 16.842 -7.871 1.00 70.36 601 LYS B C 1
ATOM 1485 O O . LYS B 1 74 ? 60.297 17.246 -8.333 1.00 67.98 601 LYS B O 1
ATOM 1491 N N . PRO B 1 75 ? 62.555 17.102 -8.439 1.00 70.20 602 PRO B N 1
ATOM 1492 C CA . PRO B 1 75 ? 62.738 18.059 -9.536 1.00 70.20 602 PRO B CA 1
ATOM 1493 C C . PRO B 1 75 ? 61.840 17.763 -10.738 1.00 72.20 602 PRO B C 1
ATOM 1494 O O . PRO B 1 75 ? 61.419 18.695 -11.434 1.00 73.15 602 PRO B O 1
ATOM 1498 N N . ASP B 1 76 ? 61.528 16.492 -10.969 1.00 67.43 603 ASP B N 1
ATOM 1499 C CA . ASP B 1 76 ? 60.659 16.145 -12.085 1.00 70.82 603 ASP B CA 1
ATOM 1500 C C . ASP B 1 76 ? 59.215 16.547 -11.773 1.00 68.92 603 ASP B C 1
ATOM 1501 O O . ASP B 1 76 ? 58.429 16.823 -12.676 1.00 66.44 603 ASP B O 1
ATOM 1506 N N . LEU B 1 77 ? 58.870 16.595 -10.491 1.00 70.38 604 LEU B N 1
ATOM 1507 C CA . LEU B 1 77 ? 57.521 16.982 -10.101 1.00 68.98 604 LEU B CA 1
ATOM 1508 C C . LEU B 1 77 ? 57.455 18.469 -9.813 1.00 63.36 604 LEU B C 1
ATOM 1509 O O . LEU B 1 77 ? 56.452 19.116 -10.103 1.00 64.04 604 LEU B O 1
ATOM 1514 N N . ARG B 1 78 ? 58.540 18.999 -9.256 1.00 63.73 605 ARG B N 1
ATOM 1515 C CA . ARG B 1 78 ? 58.609 20.396 -8.840 1.00 65.73 605 ARG B CA 1
ATOM 1516 C C . ARG B 1 78 ? 58.286 21.382 -9.949 1.00 64.97 605 ARG B C 1
ATOM 1517 O O . ARG B 1 78 ? 57.603 22.376 -9.720 1.00 66.01 605 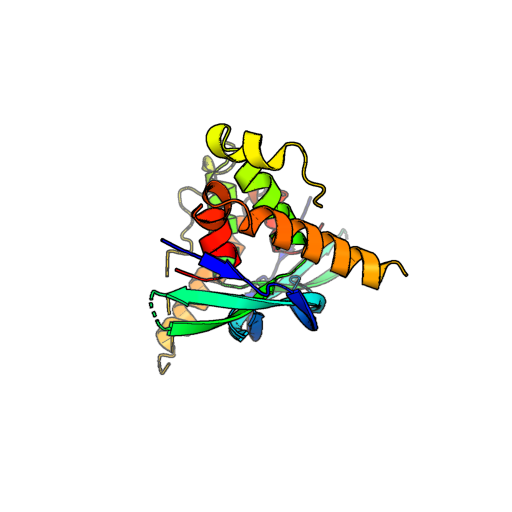ARG B O 1
ATOM 1525 N N . LYS B 1 79 ? 58.779 21.100 -11.150 1.00 67.74 606 LYS B N 1
ATOM 1526 C CA . LYS B 1 79 ? 58.640 22.020 -12.275 1.00 64.24 606 LYS B CA 1
ATOM 1527 C C . LYS B 1 79 ? 57.180 22.315 -12.629 1.00 62.55 606 LYS B C 1
ATOM 1528 O O . LYS B 1 79 ? 56.868 23.395 -13.140 1.00 62.53 606 LYS B O 1
ATOM 1534 N N . PHE B 1 80 ? 56.286 21.369 -12.354 1.00 62.33 607 PHE B N 1
ATOM 1535 C CA . PHE B 1 80 ? 54.880 21.548 -12.708 1.00 63.79 607 PHE B CA 1
ATOM 1536 C C . PHE B 1 80 ? 54.182 22.524 -11.767 1.00 63.14 607 PHE B C 1
ATOM 1537 O O . PHE B 1 80 ? 53.182 23.144 -12.130 1.00 63.60 607 PHE B O 1
ATOM 1545 N N . ILE B 1 81 ? 54.709 22.661 -10.556 1.00 59.16 608 ILE B N 1
ATOM 1546 C CA . ILE B 1 81 ? 54.047 23.466 -9.539 1.00 60.12 608 ILE B CA 1
ATOM 1547 C C . ILE B 1 81 ? 54.831 24.738 -9.216 1.00 64.77 608 ILE B C 1
ATOM 1548 O O . ILE B 1 81 ? 54.425 25.520 -8.349 1.00 63.39 608 ILE B O 1
ATOM 1553 N N . LYS B 1 82 ? 55.946 24.931 -9.924 1.00 65.81 609 LYS B N 1
ATOM 1554 C CA . LYS B 1 82 ? 56.767 26.146 -9.852 1.00 64.14 609 LYS B CA 1
ATOM 1555 C C . LYS B 1 82 ? 55.919 27.423 -9.835 1.00 63.65 609 LYS B C 1
ATOM 1556 O O . LYS B 1 82 ? 56.223 28.379 -9.117 1.00 68.17 609 LYS B O 1
ATOM 1562 N N . ASN B 1 83 ? 54.837 27.429 -10.604 1.00 59.01 610 ASN B N 1
ATOM 1563 C CA . ASN B 1 83 ? 53.966 28.595 -10.658 1.00 65.09 610 ASN B CA 1
ATOM 1564 C C . ASN B 1 83 ? 52.572 28.315 -10.097 1.00 68.09 610 ASN B C 1
ATOM 1565 O O . ASN B 1 83 ? 51.561 28.589 -10.742 1.00 70.87 610 ASN B O 1
ATOM 1570 N N . VAL B 1 84 ? 52.539 27.763 -8.888 1.00 62.02 611 VAL B N 1
ATOM 1571 C CA . VAL B 1 84 ? 51.297 27.482 -8.177 1.00 60.31 611 VAL B CA 1
ATOM 1572 C C . VAL B 1 84 ? 51.421 28.000 -6.751 1.00 56.12 611 VAL B C 1
ATOM 1573 O O . VAL B 1 84 ? 52.379 27.668 -6.057 1.00 57.95 611 VAL B O 1
ATOM 1577 N N . LYS B 1 85 ? 50.474 28.826 -6.316 1.00 57.86 612 LYS B N 1
ATOM 1578 C CA . LYS B 1 85 ? 50.539 29.388 -4.969 1.00 56.51 612 LYS B CA 1
ATOM 1579 C C . LYS B 1 85 ? 50.045 28.390 -3.932 1.00 57.46 612 LYS B C 1
ATOM 1580 O O . LYS B 1 85 ? 48.883 27.987 -3.959 1.00 56.69 612 LYS B O 1
ATOM 1586 N N . GLY B 1 86 ? 50.931 28.004 -3.019 1.00 58.75 613 GLY B N 1
ATOM 1587 C CA . GLY B 1 86 ? 50.572 27.118 -1.929 1.00 55.67 613 GLY B CA 1
ATOM 1588 C C . GLY B 1 86 ? 50.877 27.736 -0.578 1.00 53.16 613 GLY B C 1
ATOM 1589 O O . GLY B 1 86 ? 51.039 28.950 -0.470 1.00 56.50 613 GLY B O 1
ATOM 1590 N N . PRO B 1 87 ? 50.952 26.900 0.467 1.00 58.57 614 PRO B N 1
ATOM 1591 C CA . PRO B 1 87 ? 51.325 27.306 1.827 1.00 57.46 614 PRO B CA 1
ATOM 1592 C C . PRO B 1 87 ? 52.796 27.686 1.936 1.00 54.33 614 PRO B C 1
ATOM 1593 O O . PRO B 1 87 ? 53.098 28.600 2.701 1.00 65.29 614 PRO B O 1
ATOM 1597 N N . ASP B 1 102 ? 37.276 37.248 6.246 1.00 75.22 629 ASP B N 1
ATOM 1598 C CA . ASP B 1 102 ? 37.718 37.091 4.862 1.00 70.43 629 ASP B CA 1
ATOM 1599 C C . ASP B 1 102 ? 38.968 36.207 4.779 1.00 72.54 629 ASP B C 1
ATOM 1600 O O . ASP B 1 102 ? 39.257 35.629 3.727 1.00 72.11 629 ASP B O 1
ATOM 1605 N N . ARG B 1 103 ? 39.695 36.093 5.893 1.00 68.84 630 ARG B N 1
ATOM 1606 C CA . ARG B 1 103 ? 40.947 35.329 5.934 1.00 71.92 630 ARG B CA 1
ATOM 1607 C C . ARG B 1 103 ? 40.758 33.801 5.854 1.00 72.66 630 ARG B C 1
ATOM 1608 O O . ARG B 1 103 ? 41.475 33.106 5.111 1.00 67.24 630 ARG B O 1
ATOM 1616 N N . VAL B 1 104 ? 39.809 33.285 6.630 1.00 71.29 631 VAL B N 1
ATOM 1617 C CA . VAL B 1 104 ? 39.455 31.873 6.568 1.00 65.88 631 VAL B CA 1
ATOM 1618 C C . VAL B 1 104 ? 38.986 31.467 5.161 1.00 64.67 631 VAL B C 1
ATOM 1619 O O . VAL B 1 104 ? 39.580 30.585 4.553 1.00 59.10 631 VAL B O 1
ATOM 1623 N N . GLU B 1 105 ? 37.951 32.128 4.633 1.00 70.86 632 GLU B N 1
ATOM 1624 C CA . GLU B 1 105 ? 37.481 31.895 3.250 1.00 62.46 632 GLU B CA 1
ATOM 1625 C C . GLU B 1 105 ? 38.624 32.023 2.228 1.00 68.05 632 GLU B C 1
ATOM 1626 O O . GLU B 1 105 ? 38.547 31.475 1.125 1.00 66.07 632 GLU B O 1
ATOM 1632 N N . ALA B 1 106 ? 39.697 32.719 2.610 1.00 73.03 633 ALA B N 1
ATOM 1633 C CA . ALA B 1 106 ? 40.938 32.708 1.831 1.00 70.37 633 ALA B CA 1
ATOM 1634 C C . ALA B 1 106 ? 41.835 31.522 2.242 1.00 65.17 633 ALA B C 1
ATOM 1635 O O . ALA B 1 106 ? 42.235 30.736 1.372 1.00 65.50 633 ALA B O 1
ATOM 1637 N N . ARG B 1 107 ? 42.124 31.354 3.540 1.00 58.05 634 ARG B N 1
ATOM 1638 C CA . ARG B 1 107 ? 42.968 30.214 3.965 1.00 61.41 634 ARG B CA 1
ATOM 1639 C C . ARG B 1 107 ? 42.382 28.839 3.595 1.00 62.49 634 ARG B C 1
ATOM 1640 O O . ARG B 1 107 ? 43.115 27.883 3.343 1.00 56.73 634 ARG B O 1
ATOM 1648 N N . LYS B 1 108 ? 41.059 28.744 3.561 1.00 68.93 635 LYS B N 1
ATOM 1649 C CA . LYS B 1 108 ? 40.418 27.582 2.968 1.00 59.36 635 LYS B CA 1
ATOM 1650 C C . LYS B 1 108 ? 40.514 27.643 1.451 1.00 52.87 635 LYS B C 1
ATOM 1651 O O . LYS B 1 108 ? 40.806 26.632 0.827 1.00 53.54 635 LYS B O 1
ATOM 1657 N N . SER B 1 109 ? 40.284 28.805 0.840 1.00 63.25 636 SER B N 1
ATOM 1658 C CA . SER B 1 109 ? 40.369 28.876 -0.625 1.00 56.32 636 SER B CA 1
ATOM 1659 C C . SER B 1 109 ? 41.808 28.707 -1.100 1.00 55.05 636 SER B C 1
ATOM 1660 O O . SER B 1 109 ? 42.052 28.130 -2.159 1.00 56.55 636 SER B O 1
ATOM 1663 N N . LEU B 1 110 ? 42.761 29.203 -0.319 1.00 55.17 637 LEU B N 1
ATOM 1664 C CA . LEU B 1 110 ? 44.166 29.060 -0.690 1.00 55.04 637 LEU B CA 1
ATOM 1665 C C . LEU B 1 110 ? 44.495 27.575 -0.846 1.00 49.45 637 LEU B C 1
ATOM 1666 O O . LEU B 1 110 ? 44.887 27.126 -1.927 1.00 49.30 637 LEU B O 1
ATOM 1671 N N . LEU B 1 111 ? 44.295 26.826 0.236 1.00 50.07 638 LEU B N 1
ATOM 1672 C CA . LEU B 1 111 ? 44.435 25.373 0.249 1.00 41.96 638 LEU B CA 1
ATOM 1673 C C . LEU B 1 111 ? 43.594 24.680 -0.808 1.00 40.54 638 LEU B C 1
ATOM 1674 O O . LEU B 1 111 ? 44.048 23.755 -1.458 1.00 37.13 638 LEU B O 1
ATOM 1679 N N . GLU B 1 112 ? 42.353 25.124 -0.954 1.00 45.88 639 GLU B N 1
ATOM 1680 C CA . GLU B 1 112 ? 41.458 24.556 -1.948 1.00 46.05 639 GLU B CA 1
ATOM 1681 C C . GLU B 1 112 ? 41.989 24.848 -3.339 1.00 46.24 639 GLU B C 1
ATOM 1682 O O . GLU B 1 112 ? 41.944 23.978 -4.216 1.00 44.15 639 GLU B O 1
ATOM 1688 N N . SER B 1 113 ? 42.512 26.057 -3.532 1.00 44.04 640 SER B N 1
ATOM 1689 C CA . SER B 1 113 ? 43.051 26.439 -4.832 1.00 48.35 640 SER B CA 1
ATOM 1690 C C . SER B 1 113 ? 44.315 25.645 -5.132 1.00 47.44 640 SER B C 1
ATOM 1691 O O . SER B 1 113 ? 44.456 25.069 -6.217 1.00 47.28 640 SER B O 1
ATOM 1694 N N . PHE B 1 114 ? 45.227 25.631 -4.162 1.00 48.26 641 PHE B N 1
ATOM 1695 C CA . PHE B 1 114 ? 46.456 24.838 -4.218 1.00 44.07 641 PHE B CA 1
ATOM 1696 C C . PHE B 1 114 ? 46.142 23.426 -4.655 1.00 41.67 641 PHE B C 1
ATOM 1697 O O . PHE B 1 114 ? 46.801 22.890 -5.543 1.00 50.04 641 PHE B O 1
ATOM 1705 N N . LEU B 1 115 ? 45.110 22.832 -4.057 1.00 45.43 642 LEU B N 1
ATOM 1706 C CA . LEU B 1 115 ? 44.788 21.419 -4.302 1.00 46.08 642 LEU B CA 1
ATOM 1707 C C . LEU B 1 115 ? 44.096 21.186 -5.624 1.00 41.11 642 LEU B C 1
ATOM 1708 O O . LEU B 1 115 ? 44.347 20.185 -6.279 1.00 47.32 642 LEU B O 1
ATOM 1713 N N . LYS B 1 116 ? 43.202 22.092 -5.999 1.00 46.02 643 LYS B N 1
ATOM 1714 C CA . LYS B 1 116 ? 42.548 22.029 -7.302 1.00 46.63 643 LYS B CA 1
ATOM 1715 C C . LYS B 1 116 ? 43.578 22.054 -8.418 1.00 52.29 643 LYS B C 1
ATOM 1716 O O . LYS B 1 116 ? 43.476 21.295 -9.391 1.00 52.65 643 LYS B O 1
ATOM 1722 N N . GLN B 1 117 ? 44.574 22.924 -8.271 1.00 50.04 644 GLN B N 1
ATOM 1723 C CA . GLN B 1 117 ? 45.605 23.087 -9.295 1.00 50.07 644 GLN B CA 1
ATOM 1724 C C . GLN B 1 117 ? 46.527 21.877 -9.418 1.00 52.58 644 GLN B C 1
ATOM 1725 O O . GLN B 1 117 ? 46.836 21.457 -10.525 1.00 55.99 644 GLN B O 1
ATOM 1731 N N . LEU B 1 118 ? 46.970 21.323 -8.289 1.00 53.08 645 LEU B N 1
ATOM 1732 C CA . LEU B 1 118 ? 47.849 20.157 -8.316 1.00 50.09 645 LEU B CA 1
ATOM 1733 C C . LEU B 1 118 ? 47.178 19.018 -9.052 1.00 52.22 645 LEU B C 1
ATOM 1734 O O . LEU B 1 118 ? 47.784 18.366 -9.898 1.00 52.05 645 LEU B O 1
ATOM 1739 N N . CYS B 1 119 ? 45.917 18.788 -8.713 1.00 50.13 646 CYS B N 1
ATOM 1740 C CA . CYS B 1 119 ? 45.189 17.618 -9.184 1.00 52.80 646 CYS B CA 1
ATOM 1741 C C . CYS B 1 119 ? 44.855 17.682 -10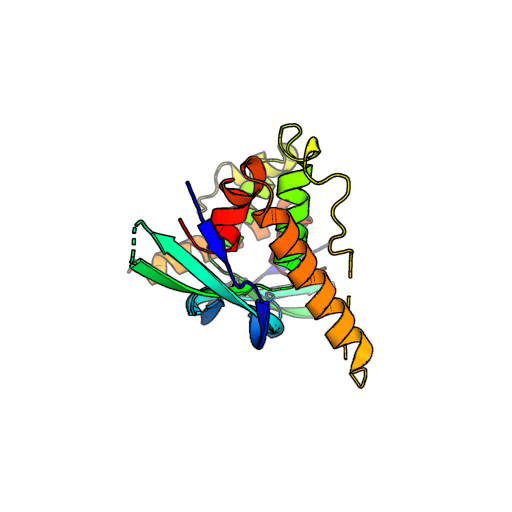.678 1.00 58.24 646 CYS B C 1
ATOM 1742 O O . CYS B 1 119 ? 44.862 16.654 -11.363 1.00 57.04 646 CYS B O 1
ATOM 1745 N N . ALA B 1 120 ? 44.580 18.889 -11.171 1.00 56.94 647 ALA B N 1
ATOM 1746 C CA . ALA B 1 120 ? 44.383 19.125 -12.601 1.00 55.51 647 ALA B CA 1
ATOM 1747 C C . ALA B 1 120 ? 45.570 18.637 -13.436 1.00 60.76 647 ALA B C 1
ATOM 1748 O O . ALA B 1 120 ? 45.398 18.201 -14.574 1.00 72.68 647 ALA B O 1
ATOM 1750 N N . ILE B 1 121 ? 46.768 18.705 -12.867 1.00 57.41 648 ILE B N 1
ATOM 1751 C CA . ILE B 1 121 ? 47.977 18.248 -13.544 1.00 56.12 648 ILE B CA 1
ATOM 1752 C C . ILE B 1 121 ? 48.201 16.745 -13.340 1.00 60.38 648 ILE B C 1
ATOM 1753 O O . ILE B 1 121 ? 48.530 16.305 -12.237 1.00 61.05 648 ILE B O 1
ATOM 1758 N N . PRO B 1 122 ? 48.027 15.951 -14.407 1.00 65.37 649 PRO B N 1
ATOM 1759 C CA . PRO B 1 122 ? 48.105 14.483 -14.344 1.00 60.89 649 PRO B CA 1
ATOM 1760 C C . PRO B 1 122 ? 49.392 13.952 -13.724 1.00 63.46 649 PRO B C 1
ATOM 1761 O O . PRO B 1 122 ? 49.354 12.934 -13.025 1.00 66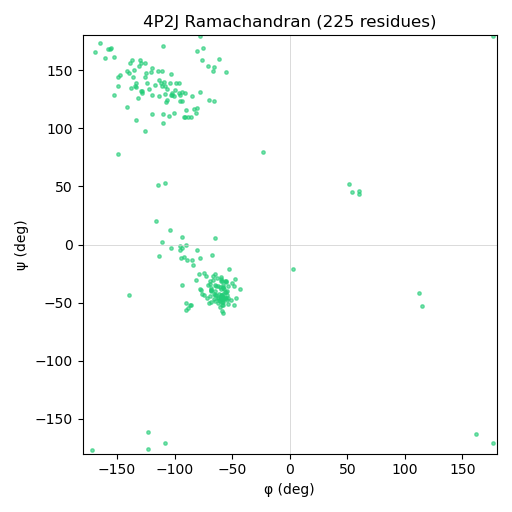.20 649 PRO B O 1
ATOM 1765 N N . GLU B 1 123 ? 50.511 14.629 -13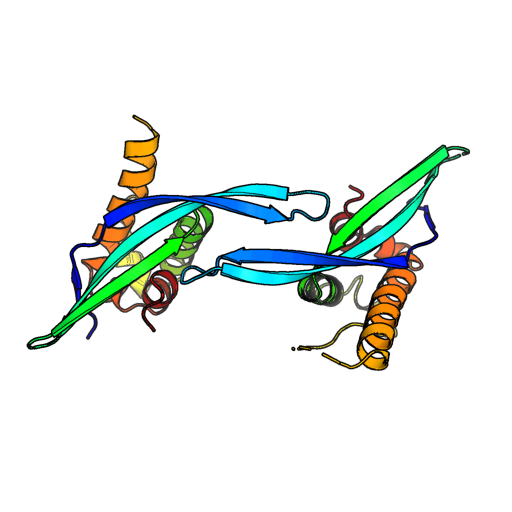.965 1.00 62.79 650 GLU B N 1
ATOM 1766 C CA . GLU B 1 123 ? 51.784 14.208 -13.382 1.00 62.58 650 GLU B CA 1
ATOM 1767 C C . GLU B 1 123 ? 51.790 14.372 -11.867 1.00 61.28 650 GLU B C 1
ATOM 1768 O O . GLU B 1 123 ? 52.515 13.666 -11.157 1.00 60.64 650 GLU B O 1
ATOM 1774 N N . ILE B 1 124 ? 51.001 15.316 -11.369 1.00 57.77 651 ILE B N 1
ATOM 1775 C CA . ILE B 1 124 ? 50.993 15.574 -9.935 1.00 60.76 651 ILE B CA 1
ATOM 1776 C C . ILE B 1 124 ? 49.935 14.714 -9.235 1.00 55.05 651 ILE B C 1
ATOM 1777 O O . ILE B 1 124 ? 50.251 14.017 -8.275 1.00 52.61 651 ILE B O 1
ATOM 1782 N N . GLY B 1 125 ? 48.704 14.732 -9.745 1.00 52.08 652 GLY B N 1
ATOM 1783 C CA . GLY B 1 125 ? 47.643 13.872 -9.246 1.00 50.08 652 GLY B CA 1
ATOM 1784 C C . GLY B 1 125 ? 48.043 12.413 -9.086 1.00 55.04 652 GLY B C 1
ATOM 1785 O O . GLY B 1 125 ? 47.536 11.709 -8.211 1.00 56.04 652 GLY B O 1
ATOM 1786 N N . ASN B 1 126 ? 48.969 11.961 -9.921 1.00 52.03 653 ASN B N 1
ATOM 1787 C CA . ASN B 1 126 ? 49.361 10.560 -9.939 1.00 51.09 653 ASN B CA 1
ATOM 1788 C C . ASN B 1 126 ? 50.568 10.281 -9.085 1.00 53.39 653 ASN B C 1
ATOM 1789 O O . ASN B 1 126 ? 50.904 9.119 -8.849 1.00 55.84 653 ASN B O 1
ATOM 1794 N N . SER B 1 127 ? 51.233 11.346 -8.646 1.00 49.44 654 SER B N 1
ATOM 1795 C CA . SER B 1 127 ? 52.360 11.205 -7.741 1.00 49.33 654 SER B CA 1
ATOM 1796 C C . SER B 1 127 ? 51.902 10.419 -6.526 1.00 55.17 654 SER B C 1
ATOM 1797 O O . SER B 1 127 ? 50.741 10.508 -6.135 1.00 54.52 654 SER B O 1
ATOM 1800 N N . GLU B 1 128 ? 52.797 9.645 -5.931 1.00 53.23 655 GLU B N 1
ATOM 1801 C CA . GLU B 1 128 ? 52.444 8.929 -4.720 1.00 56.32 655 GLU B CA 1
ATOM 1802 C C . GLU B 1 128 ? 52.130 9.927 -3.605 1.00 53.60 655 GLU B C 1
ATOM 1803 O O . GLU B 1 128 ? 51.223 9.713 -2.809 1.00 51.09 655 GLU B O 1
ATOM 1809 N N . GLU B 1 129 ? 52.863 11.035 -3.588 1.00 52.57 656 GLU B N 1
ATOM 1810 C CA . GLU B 1 129 ? 52.711 12.075 -2.571 1.00 53.42 656 GLU B CA 1
ATOM 1811 C C . GLU B 1 129 ? 51.273 12.600 -2.480 1.00 51.52 656 GLU B C 1
ATOM 1812 O O . GLU B 1 129 ? 50.721 12.738 -1.386 1.00 46.00 656 GLU B O 1
ATOM 1818 N N . VAL B 1 130 ? 50.675 12.881 -3.635 1.00 50.19 657 VAL B N 1
ATOM 1819 C CA . VAL B 1 130 ? 49.314 13.385 -3.691 1.00 45.12 657 VAL B CA 1
ATOM 1820 C C . VAL B 1 130 ? 48.291 12.273 -3.481 1.00 44.79 657 VAL B C 1
ATOM 1821 O O . VAL B 1 130 ? 47.289 12.480 -2.798 1.00 42.96 657 VAL B O 1
ATOM 1825 N N . GLN B 1 131 ? 48.556 11.093 -4.039 1.00 44.23 658 GLN B N 1
ATOM 1826 C CA . GLN B 1 131 ? 47.692 9.926 -3.825 1.00 48.30 658 GLN B CA 1
ATOM 1827 C C . GLN B 1 131 ? 47.582 9.608 -2.334 1.00 44.95 658 GLN B C 1
ATOM 1828 O O . GLN B 1 131 ? 46.491 9.394 -1.797 1.00 41.33 658 GLN B O 1
ATOM 1834 N N . GLU B 1 132 ? 48.738 9.584 -1.683 1.00 45.79 659 GLU B N 1
ATOM 1835 C CA . GLU B 1 132 ? 48.849 9.407 -0.246 1.00 45.78 659 GLU B CA 1
ATOM 1836 C C . GLU B 1 132 ? 48.072 10.493 0.513 1.00 42.51 659 GLU B C 1
ATOM 1837 O O . GLU B 1 132 ? 47.237 10.180 1.356 1.00 44.52 659 GLU B O 1
ATOM 1843 N N . PHE B 1 133 ? 48.324 11.761 0.189 1.00 39.10 660 PHE B N 1
ATOM 1844 C CA . PHE B 1 133 ? 47.644 12.884 0.832 1.00 37.15 660 PHE B CA 1
ATOM 1845 C C . PHE B 1 133 ? 46.123 12.809 0.690 1.00 38.48 660 PHE B C 1
ATOM 1846 O O . PHE B 1 133 ? 45.372 13.190 1.585 1.00 35.62 660 PHE B O 1
ATOM 1854 N N . LEU B 1 134 ? 45.663 12.336 -0.452 1.00 39.79 661 LEU B N 1
ATOM 1855 C CA . LEU B 1 134 ? 44.241 12.316 -0.707 1.00 39.22 661 LEU B CA 1
ATOM 1856 C C . LEU B 1 134 ? 43.677 11.001 -0.216 1.00 37.41 661 LEU B C 1
ATOM 1857 O O . LEU B 1 134 ? 42.479 10.758 -0.333 1.00 34.69 661 LEU B O 1
ATOM 1862 N N . ALA B 1 135 ? 44.559 10.155 0.317 1.00 36.86 662 ALA B N 1
ATOM 1863 C CA . ALA B 1 135 ? 44.198 8.798 0.718 1.00 37.04 662 ALA B CA 1
ATOM 1864 C C . ALA B 1 135 ? 43.489 8.030 -0.403 1.00 43.88 662 ALA B C 1
ATOM 1865 O O . ALA B 1 135 ? 42.412 7.461 -0.194 1.00 45.42 662 ALA B O 1
ATOM 1867 N N . LEU B 1 136 ? 44.095 8.007 -1.589 1.00 48.45 663 LEU B N 1
ATOM 1868 C CA . LEU B 1 136 ? 43.505 7.305 -2.731 1.00 44.60 663 LEU B CA 1
ATOM 1869 C C . LEU B 1 136 ? 43.943 5.856 -2.764 1.00 47.17 663 LEU B C 1
ATOM 1870 O O . LEU B 1 136 ? 43.114 4.953 -2.780 1.00 55.87 663 LEU B O 1
ATOM 1875 N N . ASN B 1 137 ? 45.252 5.636 -2.754 1.00 53.41 664 ASN B N 1
ATOM 1876 C CA . ASN B 1 137 ? 45.812 4.281 -2.726 1.00 65.84 664 ASN B CA 1
ATOM 1877 C C . ASN B 1 137 ? 45.340 3.444 -1.522 1.00 65.86 664 ASN B C 1
ATOM 1878 O O . ASN B 1 137 ? 44.232 2.888 -1.514 1.00 65.83 664 ASN B O 1
#

B-factor: mean 48.33, std 13.66, range [22.57, 84.72]

Solvent-accessible surface area: 14180 Å² total; per-residue (Å²): 159,42,75,31,62,84,5,93,6,72,31,81,65,100,8,140,59,29,51,2,101,20,71,85,102,35,58,3,22,16,0,77,2,26,12,35,100,158,199,133,81,34,181,43,62,0,12,22,38,40,132,49,0,35,61,8,24,50,115,0,78,104,94,79,78,19,110,119,61,11,156,122,22,133,8,4,148,232,246,73,94,110,160,96,96,56,95,59,55,40,0,24,43,0,0,98,65,0,25,82,38,86,91,0,0,43,13,112,40,0,26,117,12,1,40,42,136,158,38,79,22,65,87,4,95,8,71,29,80,66,105,9,128,61,32,53,2,93,23,76,87,99,36,54,4,18,15,0,78,2,24,21,28,111,150,191,118,86,44,170,44,64,0,13,31,37,67,122,44,0,68,77,8,29,62,143,0,66,108,94,111,84,17,92,136,67,9,144,136,25,148,15,42,171,204,111,109,50,106,52,42,48,0,30,41,1,0,99,69,0,13,79,40,88,92,0,2,50,10,112,33,0,24,114,14,1,34,35,143

Radius of gyration: 22.64 Å; Cα contacts (8 Å, |Δi|>4): 366; chains: 2; bounding box: 47×47×68 Å

CATH classification: 3.30.1520.10

Secondary structure (DSSP, 8-state):
---EEEEEEEEEEEEEEE-SS-EEEEEEEEEEEEEE----EEEEEEEEEHHHHHHHHHHHHT-HHHHTTSTT--------HHHHHHHHHHHHHHHHHHHHSHHHHTSHHHHHHTT--/---EEEEEEEEEEEEEEE-SSSEEEEEEEEEEEEEEE--EEEEEEEEEEHHHHHHHHHHHHT-HHHHHHHTT-----HHHHHHHHHHHHHHHHHHSHHHHTSHHHHHHTT--

Nearest PDB structures (foldseek):
  4p2j-assembly1_A  TM=1.009E+00  e=2.649E-22  Mus musculus
  4p2i-assembly2_B  TM=1.001E+00  e=4.909E-19  Mus musculus
  4p2j-assembly2_B  TM=9.928E-01  e=5.209E-19  Mus musculus
  6edx-assembly1_A  TM=7.384E-01  e=1.252E-05  Homo sapiens
  5woe-assembly1_A  TM=7.330E-01  e=3.636E-05  Homo sapiens

Foldseek 3Di:
DWDKDDKAFDDWDWDWDQDPVGIDIFIWTKIWIWTCDPPDIDIAIDTHGLVLQVVLLVVQCVDPVRVVQCVPQQADDDVPPPVVVVNRCRSRSNLVSQCVDPVRVPDVSNCVRRVPD/DWAKDPKAFPDWDWAWDQPPPGIDTFIWTKIWIWTQDPDDIDIAIDTHGQVLQVVLLVVQCVPVVRNVQCVPPQAPVVVCCVRVRSRRSLVSQNVDPVRVPDVSNCVSRVPD